Protein AF-A0A3N5ZFJ6-F1 (afdb_monomer)

Radius of gyration: 22.87 Å; Cα contacts (8 Å, |Δi|>4): 518; chains: 1; bounding box: 91×44×61 Å

Sequence (236 aa):
MVRNRMALLVFIAFSLSSLHVLGQAVWQVQKKPAAIQVDGFVQEWDAVTGLTLQAGAPGVRAEAITQSDDVTVVAKAAWDQENLYVALEWKDNTWDIERVLRQQAVWLTPQQQRRERMLFYDYLRFQMIDVEFDYLLWLSPRIENRGPFSWSRLLSGAKRMERATSPPAISARQQGGTATVEILLAWQELKTKPKAGKTLPLTLLVADSDLPGKPLELKLSQLKSLVWDGVIKLAE

Structure (mmCIF, N/CA/C/O backbone):
data_AF-A0A3N5ZFJ6-F1
#
_entry.id   AF-A0A3N5ZFJ6-F1
#
loop_
_atom_site.group_PDB
_atom_site.id
_atom_site.type_symbol
_atom_site.label_atom_id
_atom_site.label_alt_id
_atom_site.label_comp_id
_atom_site.label_asym_id
_atom_site.label_entity_id
_atom_site.label_seq_id
_atom_site.pdbx_PDB_ins_code
_atom_site.Cartn_x
_atom_site.Cartn_y
_atom_site.Cartn_z
_atom_site.occupancy
_atom_site.B_iso_or_equiv
_atom_site.auth_seq_id
_atom_site.auth_comp_id
_atom_site.auth_asym_id
_atom_site.auth_atom_id
_atom_site.pdbx_PDB_model_num
ATOM 1 N N . MET A 1 1 ? -74.387 5.755 -39.396 1.00 41.75 1 MET A N 1
ATOM 2 C CA . MET A 1 1 ? -73.206 5.155 -40.052 1.00 41.75 1 MET A CA 1
ATOM 3 C C . MET A 1 1 ? -71.979 5.862 -39.484 1.00 41.75 1 MET A C 1
ATOM 5 O O . MET A 1 1 ? -71.808 7.053 -39.702 1.00 41.75 1 MET A O 1
ATOM 9 N N . VAL A 1 2 ? -71.277 5.178 -38.580 1.00 35.66 2 VAL A N 1
ATOM 10 C CA . VAL A 1 2 ? -70.304 5.731 -37.621 1.00 35.66 2 VAL A CA 1
ATOM 11 C C . VAL A 1 2 ? -68.927 5.851 -38.277 1.00 35.66 2 VAL A C 1
ATOM 13 O O . VAL A 1 2 ? -68.474 4.908 -38.919 1.00 35.66 2 VAL A O 1
ATOM 16 N N . ARG A 1 3 ? -68.256 6.999 -38.117 1.00 41.78 3 ARG A N 1
ATOM 17 C CA . ARG A 1 3 ? -66.889 7.240 -38.602 1.00 41.78 3 ARG A CA 1
ATOM 18 C C . ARG A 1 3 ? -65.943 7.262 -37.396 1.00 41.78 3 ARG A C 1
ATOM 20 O O . ARG A 1 3 ? -65.971 8.200 -36.602 1.00 41.78 3 ARG A O 1
ATOM 27 N N . ASN A 1 4 ? -65.162 6.192 -37.252 1.00 39.75 4 ASN A N 1
ATOM 28 C CA . ASN A 1 4 ? -64.175 5.988 -36.190 1.00 39.75 4 ASN A CA 1
ATOM 29 C C . ASN A 1 4 ? -63.077 7.061 -36.228 1.00 39.75 4 ASN A C 1
ATOM 31 O O . ASN A 1 4 ? -62.411 7.239 -37.247 1.00 39.75 4 ASN A O 1
ATOM 35 N N . ARG A 1 5 ? -62.859 7.731 -35.092 1.00 41.00 5 ARG A N 1
ATOM 36 C CA . ARG A 1 5 ? -61.649 8.507 -34.803 1.00 41.00 5 ARG A CA 1
ATOM 37 C C . ARG A 1 5 ? -60.668 7.586 -34.083 1.00 41.00 5 ARG A C 1
ATOM 39 O O . ARG A 1 5 ? -60.968 7.106 -32.996 1.00 41.00 5 ARG A O 1
ATOM 46 N N . MET A 1 6 ? -59.518 7.335 -34.697 1.00 38.31 6 MET A N 1
ATOM 47 C CA . MET A 1 6 ? -58.420 6.586 -34.093 1.00 38.31 6 MET A CA 1
ATOM 48 C C . MET A 1 6 ? -57.514 7.590 -33.368 1.00 38.31 6 MET A C 1
ATOM 50 O O . MET A 1 6 ? -56.897 8.438 -34.009 1.00 38.31 6 MET A O 1
ATOM 54 N N . ALA A 1 7 ? -57.493 7.545 -32.036 1.00 40.06 7 ALA A N 1
ATOM 55 C CA . ALA A 1 7 ? -56.557 8.304 -31.214 1.00 40.06 7 ALA A CA 1
ATOM 56 C C . ALA A 1 7 ? -55.319 7.435 -30.952 1.00 40.06 7 ALA A C 1
ATOM 58 O O . ALA A 1 7 ? -55.431 6.334 -30.415 1.00 40.06 7 ALA A O 1
ATOM 59 N N . LEU A 1 8 ? -54.152 7.923 -31.368 1.00 35.66 8 LEU A N 1
ATOM 60 C CA . LEU A 1 8 ? -52.856 7.286 -31.157 1.00 35.66 8 LEU A CA 1
ATOM 61 C C . LEU A 1 8 ? -52.358 7.641 -29.745 1.00 35.66 8 LEU A C 1
ATOM 63 O O . LEU A 1 8 ? -51.982 8.781 -29.485 1.00 35.66 8 LEU A O 1
ATOM 67 N N . LEU A 1 9 ? -52.386 6.673 -28.830 1.00 35.75 9 LEU A N 1
ATOM 68 C CA . LEU A 1 9 ? -51.777 6.769 -27.502 1.00 35.75 9 LEU A CA 1
ATOM 69 C C . LEU A 1 9 ? -50.283 6.438 -27.615 1.00 35.75 9 LEU A C 1
ATOM 71 O O . LEU A 1 9 ? -49.913 5.289 -27.847 1.00 35.75 9 LEU A O 1
ATOM 75 N N . VAL A 1 10 ? -49.426 7.444 -27.447 1.00 39.56 10 VAL A N 1
ATOM 76 C CA . VAL A 1 10 ? -47.977 7.265 -27.288 1.00 39.56 10 VAL A CA 1
ATOM 77 C C . VAL A 1 10 ? -47.693 7.042 -25.803 1.00 39.56 10 VAL A C 1
ATOM 79 O O . VAL A 1 10 ? -47.786 7.966 -24.999 1.00 39.56 10 VAL A O 1
ATOM 82 N N . PHE A 1 11 ? -47.363 5.805 -25.432 1.00 37.62 11 PHE A N 1
ATOM 83 C CA . PHE A 1 11 ? -46.816 5.479 -24.116 1.00 37.62 11 PHE A CA 1
ATOM 84 C C . PHE A 1 11 ? -45.335 5.873 -24.086 1.00 37.62 11 PHE A C 1
ATOM 86 O O . PHE A 1 11 ? -44.489 5.194 -24.664 1.00 37.62 11 PHE A O 1
ATOM 93 N N . ILE A 1 12 ? -45.016 6.976 -23.408 1.00 42.53 12 ILE A N 1
ATOM 94 C CA . ILE A 1 12 ? -43.638 7.303 -23.033 1.00 42.53 12 ILE A CA 1
ATOM 95 C C . ILE A 1 12 ? -43.301 6.444 -21.814 1.00 42.53 12 ILE A C 1
ATOM 97 O O . ILE A 1 12 ? -43.720 6.736 -20.694 1.00 42.53 12 ILE A O 1
ATOM 101 N N . ALA A 1 13 ? -42.573 5.354 -22.041 1.00 37.03 13 ALA A N 1
ATOM 102 C CA . ALA A 1 13 ? -41.953 4.594 -20.969 1.00 37.03 13 ALA A CA 1
ATOM 103 C C . ALA A 1 13 ? -40.834 5.449 -20.357 1.00 37.03 13 ALA A C 1
ATOM 105 O O . ALA A 1 13 ? -39.761 5.600 -20.937 1.00 37.03 13 ALA A O 1
ATOM 106 N N . PHE A 1 14 ? -41.095 6.031 -19.186 1.00 36.03 14 PHE A N 1
ATOM 107 C CA . PHE A 1 14 ? -40.048 6.567 -18.324 1.00 36.03 14 PHE A CA 1
ATOM 108 C C . PHE A 1 14 ? -39.207 5.389 -17.825 1.00 36.03 14 PHE A C 1
ATOM 110 O O . PHE A 1 14 ? -39.575 4.698 -16.876 1.00 36.03 14 PHE A O 1
ATOM 117 N N . SER A 1 15 ? -38.074 5.139 -18.478 1.00 37.34 15 SER A N 1
ATOM 118 C CA . SER A 1 15 ? -37.015 4.330 -17.893 1.00 37.34 15 SER A CA 1
ATOM 119 C C . SER A 1 15 ? -36.504 5.076 -16.662 1.00 37.34 15 SER A C 1
ATOM 121 O O . SER A 1 15 ? -35.855 6.115 -16.798 1.00 37.34 15 SER A O 1
ATOM 123 N N . LEU A 1 16 ? -36.811 4.569 -15.464 1.00 35.50 16 LEU A N 1
ATOM 124 C CA . LEU A 1 16 ? -36.088 4.943 -14.255 1.00 35.50 16 LEU A CA 1
ATOM 125 C C . LEU A 1 16 ? -34.635 4.499 -14.437 1.00 35.50 16 LEU A C 1
ATOM 127 O O . LEU A 1 16 ? -34.265 3.369 -14.126 1.00 35.50 16 LEU A O 1
ATOM 131 N N . SER A 1 17 ? -33.802 5.389 -14.963 1.00 35.44 17 SER A N 1
ATOM 132 C CA . SER A 1 17 ? -32.367 5.312 -14.768 1.00 35.44 17 SER A CA 1
ATOM 133 C C . SER A 1 17 ? -32.128 5.514 -13.277 1.00 35.44 17 SER A C 1
ATOM 135 O O . SER A 1 17 ? -32.232 6.616 -12.742 1.00 35.44 17 SER A O 1
ATOM 137 N N . SER A 1 18 ? -31.860 4.408 -12.587 1.00 36.41 18 SER A N 1
ATOM 138 C CA . SER A 1 18 ? -31.296 4.400 -11.247 1.00 36.41 18 SER A CA 1
ATOM 139 C C . SER A 1 18 ? -30.026 5.247 -11.262 1.00 36.41 18 SER A C 1
ATOM 141 O O . SER A 1 18 ? -28.966 4.793 -11.704 1.00 36.41 18 SER A O 1
ATOM 143 N N . LEU A 1 19 ? -30.154 6.494 -10.809 1.00 35.44 19 LEU A N 1
ATOM 144 C CA . LEU A 1 19 ? -29.045 7.340 -10.405 1.00 35.44 19 LEU A CA 1
ATOM 145 C C . LEU A 1 19 ? -28.235 6.536 -9.388 1.00 35.44 19 LEU A C 1
ATOM 147 O O . LEU A 1 19 ? -28.635 6.385 -8.235 1.00 35.44 19 LEU A O 1
ATOM 151 N N . HIS A 1 20 ? -27.118 5.971 -9.840 1.00 35.16 20 HIS A N 1
ATOM 152 C CA . HIS A 1 20 ? -26.100 5.464 -8.943 1.00 35.16 20 HIS A CA 1
ATOM 153 C C . HIS A 1 20 ? -25.543 6.700 -8.251 1.00 35.16 20 HIS A C 1
ATOM 155 O O . HIS A 1 20 ? -24.720 7.425 -8.809 1.00 35.16 20 HIS A O 1
ATOM 161 N N . VAL A 1 21 ? -26.038 6.982 -7.048 1.00 38.88 21 VAL A N 1
ATOM 162 C CA . VAL A 1 21 ? -25.264 7.758 -6.088 1.00 38.88 21 VAL A CA 1
ATOM 163 C C . VAL A 1 21 ? -23.957 6.986 -5.957 1.00 38.88 21 VAL A C 1
ATOM 165 O O . VAL A 1 21 ? -23.954 5.877 -5.428 1.00 38.88 21 VAL A O 1
ATOM 168 N N . LEU A 1 22 ? -22.886 7.510 -6.557 1.00 43.12 22 LEU A N 1
ATOM 169 C CA . LEU A 1 22 ? -21.537 6.960 -6.477 1.00 43.12 22 LEU A CA 1
ATOM 170 C C . LEU A 1 22 ? -21.122 6.986 -5.004 1.00 43.12 22 LEU A C 1
ATOM 172 O O . LEU A 1 22 ? -20.557 7.960 -4.515 1.00 43.12 22 LEU A O 1
ATOM 176 N N . GLY A 1 23 ? -21.486 5.936 -4.272 1.00 60.69 23 GLY A N 1
ATOM 177 C CA . GLY A 1 23 ? -20.998 5.698 -2.930 1.00 60.69 23 GLY A CA 1
ATOM 178 C C . GLY A 1 23 ? -19.497 5.477 -3.020 1.00 60.69 23 GLY A C 1
ATOM 179 O O . GLY A 1 23 ? -19.037 4.640 -3.794 1.00 60.69 23 GLY A O 1
ATOM 180 N N . GLN A 1 24 ? -18.731 6.247 -2.254 1.00 75.81 24 GLN A N 1
ATOM 181 C CA . GLN A 1 24 ? -17.307 6.001 -2.067 1.00 75.81 24 GLN A CA 1
ATOM 182 C C . GLN A 1 24 ? -17.106 4.540 -1.633 1.00 75.81 24 GLN A C 1
ATOM 184 O O . GLN A 1 24 ? -17.838 4.062 -0.764 1.00 75.81 24 GLN A O 1
ATOM 189 N N . ALA A 1 25 ? -16.152 3.824 -2.237 1.00 91.00 25 ALA A N 1
ATOM 190 C CA . ALA A 1 25 ? -15.869 2.440 -1.864 1.00 91.00 25 ALA A CA 1
ATOM 191 C C . ALA A 1 25 ? -15.513 2.370 -0.370 1.00 91.00 25 ALA A C 1
ATOM 193 O O . ALA A 1 25 ? -14.678 3.140 0.108 1.00 91.00 25 ALA A O 1
ATOM 194 N N . VAL A 1 26 ? -16.162 1.474 0.378 1.00 94.56 26 VAL A N 1
ATOM 195 C CA . VAL A 1 26 ? -15.969 1.343 1.829 1.00 94.56 26 VAL A CA 1
ATOM 196 C C . VAL A 1 26 ? -15.328 0.002 2.144 1.00 94.56 26 VAL A C 1
ATOM 198 O O . VAL A 1 26 ? -15.920 -1.045 1.892 1.00 94.56 26 VAL A O 1
ATOM 201 N N . TRP A 1 27 ? -14.159 0.039 2.772 1.00 95.62 27 TRP A N 1
ATOM 202 C CA . TRP A 1 27 ? -13.517 -1.127 3.359 1.00 95.62 27 TRP A CA 1
ATOM 203 C C . TRP A 1 27 ? -13.825 -1.181 4.860 1.00 95.62 27 TRP A C 1
ATOM 205 O O . TRP A 1 27 ? -13.384 -0.326 5.631 1.00 95.62 27 TRP A O 1
ATOM 215 N N . GLN A 1 28 ? -14.640 -2.154 5.278 1.00 95.88 28 GLN A N 1
ATOM 216 C CA . GLN A 1 28 ? -14.959 -2.360 6.694 1.00 95.88 28 GLN A CA 1
ATOM 217 C C . GLN A 1 28 ? -13.764 -3.003 7.399 1.00 95.88 28 GLN A C 1
ATOM 219 O O . GLN A 1 28 ? -13.407 -4.141 7.103 1.00 95.88 28 GLN A O 1
ATOM 224 N N . VAL A 1 29 ? -13.177 -2.282 8.347 1.00 96.12 29 VAL A N 1
ATOM 225 C CA . VAL A 1 29 ? -12.051 -2.746 9.157 1.00 96.12 29 VAL A CA 1
ATOM 226 C C . VAL A 1 29 ? -12.611 -3.188 10.498 1.00 96.12 29 VAL A C 1
ATOM 228 O O . VAL A 1 29 ? -13.051 -2.358 11.293 1.00 96.12 29 VAL A O 1
ATOM 231 N N . GLN A 1 30 ? -12.640 -4.497 10.726 1.00 94.00 30 GLN A N 1
ATOM 232 C CA . GLN A 1 30 ? -13.194 -5.075 11.949 1.00 94.00 30 GLN A CA 1
ATOM 233 C C . GLN A 1 30 ? -12.282 -4.798 13.138 1.00 94.00 30 GLN A C 1
ATOM 235 O O . GLN A 1 30 ? -11.060 -4.661 12.993 1.00 94.00 30 GLN A O 1
ATOM 240 N N . LYS A 1 31 ? -12.865 -4.733 14.333 1.00 93.06 31 LYS A N 1
ATOM 241 C CA . LYS A 1 31 ? -12.058 -4.757 15.545 1.00 93.06 31 LYS A CA 1
ATOM 242 C C . LYS A 1 31 ? -11.301 -6.086 15.614 1.00 93.06 31 LYS A C 1
ATOM 244 O O . LYS A 1 31 ? -11.831 -7.116 15.197 1.00 93.06 31 LYS A O 1
ATOM 249 N N . LYS A 1 32 ? -10.049 -6.072 16.082 1.00 86.88 32 LYS A N 1
ATOM 250 C CA . LYS A 1 32 ? -9.192 -7.263 16.029 1.00 86.88 32 LYS A CA 1
ATOM 251 C C . LYS A 1 32 ? -9.870 -8.449 16.746 1.00 86.88 32 LYS A C 1
ATOM 253 O O . LYS A 1 32 ? -10.236 -8.304 17.916 1.00 86.88 32 LYS A O 1
ATOM 258 N N . PRO A 1 33 ? -10.063 -9.596 16.068 1.00 73.88 33 PRO A N 1
ATOM 259 C CA . PRO A 1 33 ? -10.795 -10.729 16.639 1.00 73.88 33 PRO A CA 1
ATOM 260 C C . PRO A 1 33 ? -9.943 -11.550 17.617 1.00 73.88 33 PRO A C 1
ATOM 262 O O . PRO A 1 33 ? -10.480 -12.227 18.490 1.00 73.88 33 PRO A O 1
ATOM 265 N N . ALA A 1 34 ? -8.617 -11.475 17.486 1.00 78.19 34 ALA A N 1
ATOM 266 C CA . ALA A 1 34 ? -7.632 -12.156 18.316 1.00 78.19 34 ALA A CA 1
ATOM 267 C C . ALA A 1 34 ? -6.394 -11.262 18.516 1.00 78.19 34 ALA A C 1
ATOM 269 O O . ALA A 1 34 ? -6.332 -10.133 18.016 1.00 78.19 34 ALA A O 1
ATOM 270 N N . ALA A 1 35 ? -5.414 -11.744 19.281 1.00 84.75 35 ALA A N 1
ATOM 271 C CA . ALA A 1 35 ? -4.110 -11.096 19.344 1.00 84.75 35 ALA A CA 1
ATOM 272 C C . ALA A 1 35 ? -3.425 -11.229 17.979 1.00 84.75 35 ALA A C 1
ATOM 274 O O . ALA A 1 35 ? -3.214 -12.349 17.537 1.00 84.75 35 ALA A O 1
ATOM 275 N N . ILE A 1 36 ? -3.118 -10.092 17.350 1.00 87.94 36 ILE A N 1
ATOM 276 C CA . ILE A 1 36 ? -2.371 -10.022 16.093 1.00 87.94 36 ILE A CA 1
ATOM 277 C C . ILE A 1 36 ? -0.894 -9.810 16.424 1.00 87.94 36 ILE A C 1
ATOM 279 O O . ILE A 1 36 ? -0.570 -8.901 17.201 1.00 87.94 36 ILE A O 1
ATOM 283 N N . GLN A 1 37 ? -0.014 -10.632 15.861 1.00 90.38 37 GLN A N 1
ATOM 284 C CA . GLN A 1 37 ? 1.435 -10.531 16.005 1.00 90.38 37 GLN A CA 1
ATOM 285 C C . GLN A 1 37 ? 2.053 -10.108 14.678 1.00 90.38 37 GLN A C 1
ATOM 287 O O . GLN A 1 37 ? 1.905 -10.783 13.678 1.00 90.38 37 GLN A O 1
ATOM 292 N N . VAL A 1 38 ? 2.807 -9.007 14.675 1.00 92.12 38 VAL A N 1
ATOM 293 C CA . VAL A 1 38 ? 3.477 -8.512 13.460 1.00 92.12 38 VAL A CA 1
ATOM 294 C C . VAL A 1 38 ? 4.799 -9.260 13.289 1.00 92.12 38 VAL A C 1
ATOM 296 O O . VAL A 1 38 ? 5.869 -8.752 13.630 1.00 92.12 38 VAL A O 1
ATOM 299 N N . ASP A 1 39 ? 4.728 -10.497 12.811 1.00 91.06 39 ASP A N 1
ATOM 300 C CA . ASP A 1 39 ? 5.864 -11.415 12.677 1.00 91.06 39 ASP A CA 1
ATOM 301 C C . ASP A 1 39 ? 6.069 -11.926 11.233 1.00 91.06 39 ASP A C 1
ATOM 303 O O . ASP A 1 39 ? 7.063 -12.600 10.927 1.00 91.06 39 ASP A O 1
ATOM 307 N N . GLY A 1 40 ? 5.209 -11.488 10.316 1.00 86.44 40 GLY A N 1
ATOM 308 C CA . GLY A 1 40 ? 5.177 -11.761 8.885 1.00 86.44 40 GLY A CA 1
ATOM 309 C C . GLY A 1 40 ? 4.340 -12.986 8.502 1.00 86.44 40 GLY A C 1
ATOM 310 O O . GLY A 1 40 ? 4.321 -13.339 7.319 1.00 86.44 40 GLY A O 1
ATOM 311 N N . PHE A 1 41 ? 3.698 -13.658 9.461 1.00 89.69 41 PHE A N 1
ATOM 312 C CA . PHE A 1 41 ? 2.834 -14.816 9.249 1.00 89.69 41 PHE A CA 1
ATOM 313 C C . PHE A 1 41 ? 1.362 -14.402 9.213 1.00 89.69 41 PHE A C 1
ATOM 315 O O . PHE A 1 41 ? 0.791 -13.952 10.195 1.00 89.69 41 PHE A O 1
ATOM 322 N N . VAL A 1 42 ? 0.708 -14.596 8.067 1.00 90.56 42 VAL A N 1
ATOM 323 C CA . VAL A 1 42 ? -0.659 -14.093 7.851 1.00 90.56 42 VAL A CA 1
ATOM 324 C C . VAL A 1 42 ? -1.767 -15.096 8.202 1.00 90.56 42 VAL A C 1
ATOM 326 O O . VAL A 1 42 ? -2.936 -14.812 7.970 1.00 90.56 42 VAL A O 1
ATOM 329 N N . GLN A 1 43 ? -1.444 -16.261 8.771 1.00 89.19 43 GLN A N 1
ATOM 330 C CA . GLN A 1 43 ? -2.423 -17.32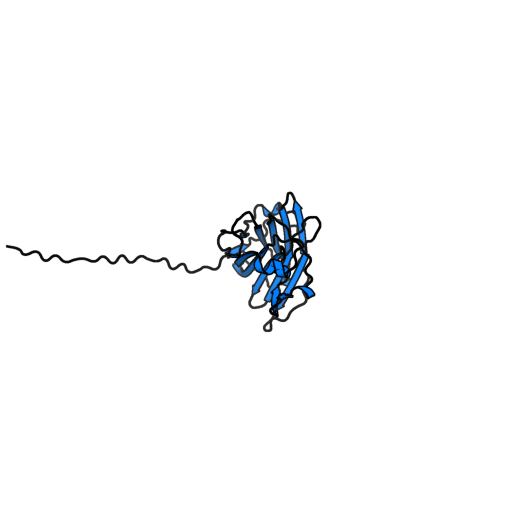0 9.071 1.00 89.19 43 GLN A CA 1
ATOM 331 C C . GLN A 1 43 ? -3.522 -16.851 10.038 1.00 89.19 43 GLN A C 1
ATOM 333 O O . GLN A 1 43 ? -4.688 -17.214 9.901 1.00 89.19 43 GLN A O 1
ATOM 338 N N . GLU A 1 44 ? -3.180 -16.002 11.007 1.00 89.50 44 GLU A N 1
ATOM 339 C CA . GLU A 1 44 ? -4.153 -15.437 11.953 1.00 89.50 44 GLU A CA 1
ATOM 340 C C . GLU A 1 44 ? -5.178 -14.495 11.293 1.00 89.50 44 GLU A C 1
ATOM 342 O O . GLU A 1 44 ? -6.205 -14.161 11.888 1.00 89.50 44 GLU A O 1
ATOM 347 N N . TRP A 1 45 ? -4.944 -14.116 10.035 1.00 92.19 45 TRP A N 1
ATOM 348 C CA . TRP A 1 45 ? -5.797 -13.231 9.254 1.00 92.19 45 TRP A CA 1
ATOM 349 C C . TRP A 1 45 ? -6.812 -13.967 8.375 1.00 92.19 45 TRP A C 1
ATOM 351 O O . TRP A 1 45 ? -7.586 -13.310 7.681 1.00 92.19 45 TRP A O 1
ATOM 361 N N . ASP A 1 46 ? -6.850 -15.302 8.373 1.00 88.44 46 ASP A N 1
ATOM 362 C CA . ASP A 1 46 ? -7.720 -16.090 7.482 1.00 88.44 46 ASP A CA 1
ATOM 363 C C . ASP A 1 46 ? -9.217 -15.785 7.657 1.00 88.44 46 ASP A C 1
ATOM 365 O O . ASP A 1 46 ? -9.986 -15.833 6.697 1.00 88.44 46 ASP A O 1
ATOM 369 N N . ALA A 1 47 ? -9.633 -15.402 8.867 1.00 87.31 47 ALA A N 1
ATOM 370 C CA . ALA A 1 47 ? -11.009 -15.000 9.159 1.00 87.31 47 ALA A CA 1
ATOM 371 C C . ALA A 1 47 ? -11.323 -13.534 8.791 1.00 87.31 47 ALA A C 1
ATOM 373 O O . ALA A 1 47 ? -12.482 -13.117 8.845 1.00 87.31 47 ALA A O 1
ATOM 374 N N . VAL A 1 48 ? -10.315 -12.728 8.439 1.00 91.44 48 VAL A N 1
ATOM 375 C CA . VAL A 1 48 ? -10.475 -11.305 8.119 1.00 91.44 48 VAL A CA 1
ATOM 376 C C . VAL A 1 48 ? -10.741 -11.145 6.625 1.00 91.44 48 VAL A C 1
ATOM 378 O O . VAL A 1 48 ? -9.941 -11.544 5.780 1.00 91.44 48 VAL A O 1
ATOM 381 N N . THR A 1 49 ? -11.866 -10.514 6.282 1.00 91.00 49 THR A N 1
ATOM 382 C CA . THR A 1 49 ? -12.197 -10.213 4.882 1.00 91.00 49 THR A CA 1
ATOM 383 C C . THR A 1 49 ? -11.201 -9.213 4.296 1.00 91.00 49 THR A C 1
ATOM 385 O O . THR A 1 49 ? -11.025 -8.111 4.822 1.00 91.00 49 THR A O 1
ATOM 388 N N . GLY A 1 50 ? -10.566 -9.599 3.190 1.00 93.19 50 GLY A N 1
ATOM 389 C CA . GLY A 1 50 ? -9.599 -8.769 2.482 1.00 93.19 50 GLY A CA 1
ATOM 390 C C . GLY A 1 50 ? -10.213 -7.936 1.358 1.00 93.19 50 GLY A C 1
ATOM 391 O O . GLY A 1 5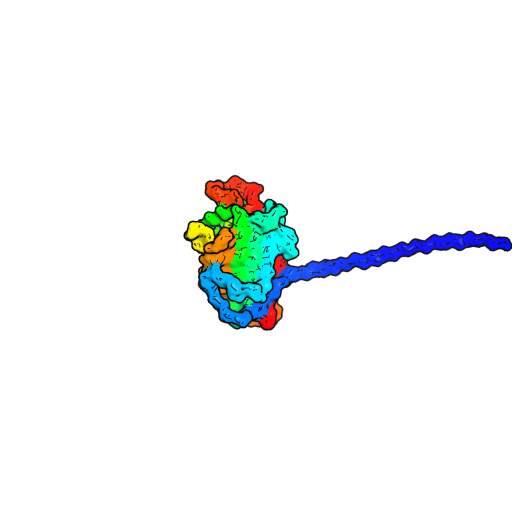0 ? -11.168 -8.345 0.699 1.00 93.19 50 GLY A O 1
ATOM 392 N N . LEU A 1 51 ? -9.618 -6.775 1.110 1.00 96.62 51 LEU A N 1
ATOM 393 C CA . LEU A 1 51 ? -9.739 -6.018 -0.126 1.00 96.62 51 LEU A CA 1
ATOM 394 C C . LEU A 1 51 ? -8.758 -6.604 -1.150 1.00 96.62 51 LEU A C 1
ATOM 396 O O . LEU A 1 51 ? -7.559 -6.665 -0.893 1.00 96.62 51 LEU A O 1
ATOM 400 N N . THR A 1 52 ? -9.258 -7.027 -2.310 1.00 97.62 52 THR A N 1
ATOM 401 C CA . THR A 1 52 ? -8.408 -7.552 -3.390 1.00 97.62 52 THR A CA 1
ATOM 402 C C . THR A 1 52 ? -8.084 -6.449 -4.393 1.00 97.62 52 THR A C 1
ATOM 404 O O . THR A 1 52 ? -8.985 -5.868 -4.995 1.00 97.62 52 THR A O 1
ATOM 407 N N . LEU A 1 53 ? -6.795 -6.190 -4.584 1.00 98.12 53 LEU A N 1
ATOM 408 C CA . LEU A 1 53 ? -6.219 -5.323 -5.605 1.00 98.12 53 LEU A CA 1
ATOM 409 C C . LEU A 1 53 ? -5.735 -6.219 -6.749 1.00 98.12 53 LEU A C 1
ATOM 411 O O . LEU A 1 53 ? -4.695 -6.860 -6.635 1.00 98.12 53 LEU A O 1
ATOM 415 N N . GLN A 1 54 ? -6.503 -6.274 -7.833 1.00 97.62 54 GLN A N 1
ATOM 416 C CA . GLN A 1 54 ? -6.145 -6.956 -9.082 1.00 97.62 54 GLN A CA 1
ATOM 417 C C . GLN A 1 54 ? -6.890 -6.295 -10.248 1.00 97.62 54 GLN A C 1
ATOM 419 O O . GLN A 1 54 ? -7.911 -5.626 -10.039 1.00 97.62 54 GLN A O 1
ATOM 424 N N . ALA A 1 55 ? -6.429 -6.508 -11.480 1.00 96.75 55 ALA A N 1
ATOM 425 C CA . ALA A 1 55 ? -7.152 -6.047 -12.661 1.00 96.75 55 ALA A CA 1
ATOM 426 C C . ALA A 1 55 ? -8.574 -6.640 -12.710 1.00 96.75 55 ALA A C 1
ATOM 428 O O . ALA A 1 55 ? -8.780 -7.839 -12.525 1.00 96.75 55 ALA A O 1
ATOM 429 N N . GLY A 1 56 ? -9.572 -5.779 -12.930 1.00 94.75 56 GLY A N 1
ATOM 430 C CA . GLY A 1 56 ? -10.986 -6.165 -12.985 1.00 94.75 56 GLY A CA 1
ATOM 431 C C . GLY A 1 56 ? -11.685 -6.332 -11.628 1.00 94.75 56 GLY A C 1
ATOM 432 O O . GLY A 1 56 ? -12.891 -6.582 -11.610 1.00 94.75 56 GLY A O 1
ATOM 433 N N . ALA A 1 57 ? -10.990 -6.168 -10.494 1.00 95.19 57 ALA A N 1
ATOM 434 C CA . ALA A 1 57 ? -11.645 -6.190 -9.186 1.00 95.19 57 ALA A CA 1
ATOM 435 C C . ALA A 1 57 ? -12.545 -4.955 -8.955 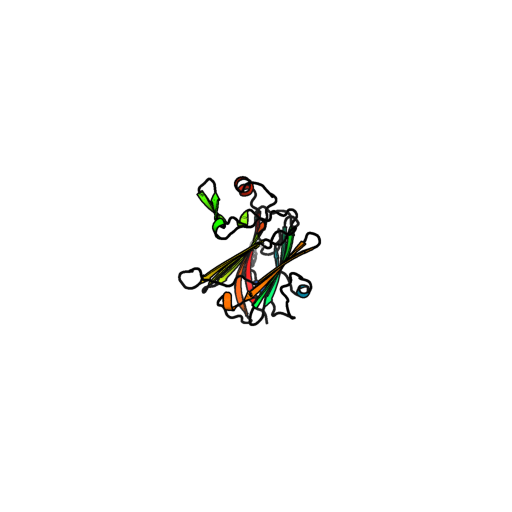1.00 95.19 57 ALA A C 1
ATOM 437 O O . ALA A 1 57 ? -12.231 -3.855 -9.422 1.00 95.19 57 ALA A O 1
ATOM 438 N N . PRO A 1 58 ? -13.655 -5.093 -8.202 1.00 92.06 58 PRO A N 1
ATOM 439 C CA . PRO A 1 58 ? -14.546 -3.975 -7.907 1.00 92.06 58 PRO A CA 1
ATOM 440 C C . PRO A 1 58 ? -13.827 -2.804 -7.223 1.00 92.06 58 PRO A C 1
ATOM 442 O O . PRO A 1 58 ? -13.182 -2.970 -6.191 1.00 92.06 58 PRO A O 1
ATOM 445 N N . GLY A 1 59 ? -13.978 -1.599 -7.780 1.00 92.44 59 GLY A N 1
ATOM 446 C CA . GLY A 1 59 ? -13.386 -0.376 -7.225 1.00 92.44 59 GLY A CA 1
ATOM 447 C C . GLY A 1 59 ? -11.879 -0.221 -7.457 1.00 92.44 59 GLY A C 1
ATOM 448 O O . GLY A 1 59 ? -11.305 0.746 -6.963 1.00 92.44 59 GLY A O 1
ATOM 449 N N . VAL A 1 60 ? -11.245 -1.130 -8.205 1.00 96.62 60 VAL A N 1
ATOM 450 C CA . VAL A 1 60 ? -9.824 -1.053 -8.565 1.00 96.62 60 VAL A CA 1
ATOM 451 C C . VAL A 1 60 ? -9.686 -0.533 -9.992 1.00 96.62 60 VAL A C 1
ATOM 453 O O . VAL A 1 60 ? -10.277 -1.070 -10.929 1.00 96.62 60 VAL A O 1
ATOM 456 N N . ARG A 1 61 ? -8.886 0.517 -10.171 1.00 97.44 61 ARG A N 1
ATOM 457 C CA . ARG A 1 61 ? -8.450 0.998 -11.484 1.00 97.44 61 ARG A CA 1
ATOM 458 C C . ARG A 1 61 ? -7.108 0.362 -11.816 1.00 97.44 61 ARG A C 1
ATOM 460 O O . ARG A 1 61 ? -6.176 0.492 -11.032 1.00 97.44 61 ARG A O 1
ATOM 467 N N . ALA A 1 62 ? -7.018 -0.292 -12.965 1.00 97.31 62 ALA A N 1
ATOM 468 C CA . ALA A 1 62 ? -5.767 -0.825 -13.487 1.00 97.31 62 ALA A CA 1
ATOM 469 C C . ALA A 1 62 ? -5.220 0.101 -14.581 1.00 97.31 62 ALA A C 1
ATOM 471 O O . ALA A 1 62 ? -5.944 0.475 -15.506 1.00 97.31 62 ALA A O 1
ATOM 472 N N . GLU A 1 63 ? -3.947 0.463 -14.476 1.00 96.25 63 GLU A N 1
ATOM 473 C CA . GLU A 1 63 ? -3.195 1.221 -15.472 1.00 96.25 63 GLU A CA 1
ATOM 474 C C . GLU A 1 63 ? -2.148 0.292 -16.086 1.00 96.25 63 GLU A C 1
ATOM 476 O O . GLU A 1 63 ? -1.288 -0.219 -15.377 1.00 96.25 63 GLU A O 1
ATOM 481 N N . ALA A 1 64 ? -2.250 0.039 -17.395 1.00 94.81 64 ALA A N 1
ATOM 482 C CA . ALA A 1 64 ? -1.380 -0.858 -18.171 1.00 94.81 64 ALA A CA 1
ATOM 483 C C . ALA A 1 64 ? -1.333 -2.345 -17.738 1.00 94.81 64 ALA A C 1
ATOM 485 O O . ALA A 1 64 ? -0.762 -3.157 -18.461 1.00 94.81 64 ALA A O 1
ATOM 486 N N . ILE A 1 65 ? -2.004 -2.725 -16.648 1.00 94.69 65 ILE A N 1
ATOM 487 C CA . ILE A 1 65 ? -2.206 -4.119 -16.227 1.00 94.69 65 ILE A CA 1
ATOM 488 C C . ILE A 1 65 ? -3.499 -4.640 -16.850 1.00 94.69 65 ILE A C 1
ATOM 490 O O . ILE A 1 65 ? -4.573 -4.066 -16.655 1.00 94.69 65 ILE A O 1
ATOM 494 N N . THR A 1 66 ? -3.406 -5.732 -17.607 1.00 90.88 66 THR A N 1
ATOM 495 C CA . THR A 1 66 ? -4.558 -6.310 -18.327 1.00 90.88 66 THR A CA 1
ATOM 496 C C . THR A 1 66 ? -4.937 -7.708 -17.855 1.00 90.88 66 THR A C 1
ATOM 498 O O . THR A 1 66 ? -6.080 -8.121 -18.049 1.00 90.88 66 THR A O 1
ATOM 501 N N . GLN A 1 67 ? -4.010 -8.419 -17.216 1.00 91.94 67 GLN A N 1
ATOM 502 C CA . GLN A 1 67 ? -4.206 -9.774 -16.717 1.00 91.94 67 GLN A CA 1
ATOM 503 C C . GLN A 1 67 ? -4.230 -9.750 -15.187 1.00 91.94 67 GLN A C 1
ATOM 505 O O . GLN A 1 67 ? -3.483 -9.008 -14.557 1.00 91.94 67 GLN A O 1
ATOM 510 N N . SER A 1 68 ? -5.128 -10.520 -14.573 1.00 89.69 68 SER A N 1
ATOM 511 C CA . SER A 1 68 ? -5.270 -10.540 -13.111 1.00 89.69 68 SER A CA 1
ATOM 512 C C . SER A 1 68 ? -4.105 -11.234 -12.405 1.00 89.69 68 SER A C 1
ATOM 514 O O . SER A 1 68 ? -3.870 -10.978 -11.234 1.00 89.69 68 SER A O 1
ATOM 516 N N . ASP A 1 69 ? -3.403 -12.129 -13.097 1.00 91.50 69 ASP A N 1
ATOM 517 C CA . ASP A 1 69 ? -2.241 -12.868 -12.602 1.00 91.50 69 ASP A CA 1
ATOM 518 C C . ASP A 1 69 ? -0.905 -12.149 -12.841 1.00 91.50 69 ASP A C 1
ATOM 520 O O . ASP A 1 69 ? 0.128 -12.691 -12.457 1.00 91.50 69 ASP A O 1
ATOM 524 N N . ASP A 1 70 ? -0.928 -10.945 -13.428 1.00 95.50 70 ASP A N 1
ATOM 525 C CA . ASP A 1 70 ? 0.245 -10.068 -13.548 1.00 95.50 70 ASP A CA 1
ATOM 526 C C . ASP A 1 70 ? 0.731 -9.684 -12.144 1.00 95.50 70 ASP A C 1
ATOM 528 O O . ASP A 1 70 ? 1.774 -10.133 -11.681 1.00 95.50 70 ASP A O 1
ATOM 532 N N . VAL A 1 71 ? -0.151 -9.017 -11.397 1.00 97.62 71 VAL A N 1
ATOM 533 C CA . VAL A 1 71 ? 0.039 -8.681 -9.990 1.00 97.62 71 VAL A CA 1
ATOM 534 C C . VAL A 1 71 ? -1.294 -8.741 -9.246 1.00 97.62 71 VAL A C 1
ATOM 536 O O . VAL A 1 71 ? -2.342 -8.296 -9.727 1.00 97.62 71 VAL A O 1
ATOM 539 N N . THR A 1 72 ? -1.269 -9.301 -8.039 1.00 97.94 72 THR A N 1
ATOM 540 C CA . THR A 1 72 ? -2.411 -9.341 -7.122 1.00 97.94 72 THR A CA 1
ATOM 541 C C . THR A 1 72 ? -1.948 -9.064 -5.701 1.00 97.94 72 THR A C 1
ATOM 543 O O . THR A 1 72 ? -1.048 -9.729 -5.188 1.00 97.94 72 THR A O 1
ATOM 546 N N . VAL A 1 73 ? -2.631 -8.141 -5.022 1.00 98.31 73 VAL A N 1
ATOM 547 C CA . VAL A 1 73 ? -2.447 -7.892 -3.589 1.00 98.31 73 VAL A CA 1
ATOM 548 C C . VAL A 1 73 ? -3.770 -8.063 -2.860 1.00 98.31 73 VAL A C 1
ATOM 550 O O . VAL A 1 73 ? -4.747 -7.380 -3.155 1.00 98.31 73 VAL A O 1
ATOM 553 N N . VAL A 1 74 ? -3.809 -8.941 -1.863 1.00 97.81 74 VAL A N 1
ATOM 554 C CA . VAL A 1 74 ? -4.925 -9.019 -0.918 1.00 97.81 74 VAL A CA 1
ATOM 555 C C . VAL A 1 74 ? -4.530 -8.273 0.346 1.00 97.81 74 VAL A C 1
ATOM 557 O O . VAL A 1 74 ? -3.614 -8.679 1.055 1.00 97.81 74 VAL A O 1
ATOM 560 N N . ALA A 1 75 ? -5.224 -7.173 0.624 1.00 98.06 75 ALA A N 1
ATOM 561 C CA . ALA A 1 75 ? -5.038 -6.375 1.824 1.00 98.06 75 ALA A CA 1
ATOM 562 C C . ALA A 1 75 ? -6.110 -6.722 2.858 1.00 98.06 75 ALA A C 1
ATOM 564 O O . ALA A 1 75 ? -7.304 -6.615 2.590 1.00 98.06 75 ALA A O 1
ATOM 565 N N . LYS A 1 76 ? -5.699 -7.112 4.060 1.00 97.25 76 LYS A N 1
ATOM 566 C CA . LYS A 1 76 ? -6.559 -7.356 5.223 1.00 97.25 76 LYS A CA 1
ATOM 567 C C . LYS A 1 76 ? -6.232 -6.317 6.286 1.00 97.25 76 LYS A C 1
ATOM 569 O O . LYS A 1 76 ? -5.090 -5.879 6.395 1.00 97.25 76 LYS A O 1
ATOM 574 N N . ALA A 1 77 ? -7.228 -5.888 7.050 1.00 96.88 77 ALA A N 1
ATOM 575 C CA . ALA A 1 77 ? -7.015 -4.899 8.094 1.00 96.88 77 ALA A CA 1
ATOM 576 C C . ALA A 1 77 ? -7.909 -5.158 9.300 1.00 96.88 77 ALA A C 1
ATOM 578 O O . ALA A 1 77 ? -9.062 -5.574 9.170 1.00 96.88 77 ALA A O 1
ATOM 579 N N . ALA A 1 78 ? -7.363 -4.855 10.470 1.00 96.62 78 ALA A N 1
ATOM 580 C CA . ALA A 1 78 ? -8.049 -4.919 11.747 1.00 96.62 78 ALA A CA 1
ATOM 581 C C . ALA A 1 78 ? -7.611 -3.745 12.625 1.00 96.62 78 ALA A C 1
ATOM 583 O O . ALA A 1 78 ? -6.558 -3.148 12.398 1.00 96.62 78 ALA A O 1
ATOM 584 N N . TRP A 1 79 ? -8.399 -3.398 13.640 1.00 96.75 79 TRP A N 1
ATOM 585 C CA . TRP A 1 79 ? -8.050 -2.294 14.536 1.00 96.75 79 TRP A CA 1
ATOM 586 C C . TRP A 1 79 ? -8.332 -2.588 16.008 1.00 96.75 79 TRP A C 1
ATOM 588 O O . TRP A 1 79 ? -9.169 -3.417 16.357 1.00 96.75 79 TRP A O 1
ATOM 598 N N . ASP A 1 80 ? -7.648 -1.870 16.891 1.00 95.81 80 ASP A N 1
ATOM 599 C CA . ASP A 1 80 ? -8.000 -1.757 18.305 1.00 95.81 80 ASP A CA 1
ATOM 600 C C . ASP A 1 80 ? -7.815 -0.312 18.804 1.00 95.81 80 ASP A C 1
ATOM 602 O O . ASP A 1 80 ? -7.633 0.622 18.022 1.00 95.81 80 ASP A O 1
ATOM 606 N N . GLN A 1 81 ? -7.901 -0.097 20.117 1.00 95.25 81 GLN A N 1
ATOM 607 C CA . GLN A 1 81 ? -7.795 1.242 20.705 1.00 95.25 81 GLN A CA 1
ATOM 608 C C . GLN A 1 81 ? -6.419 1.903 20.516 1.00 95.25 81 GLN A C 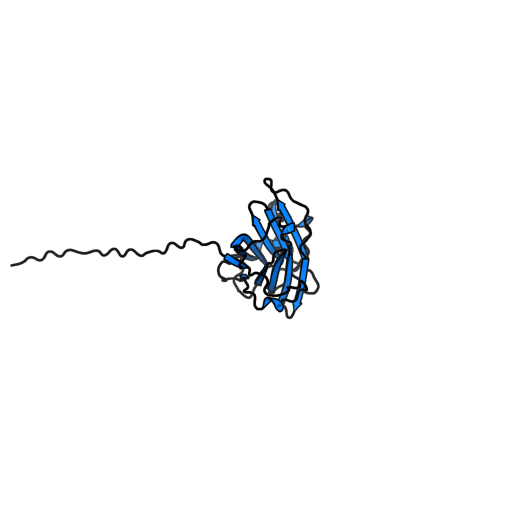1
ATOM 610 O O . GLN A 1 81 ? -6.323 3.124 20.641 1.00 95.25 81 GLN A O 1
ATOM 615 N N . GLU A 1 82 ? -5.380 1.135 20.196 1.00 95.06 82 GLU A N 1
ATOM 616 C CA . GLU A 1 82 ? -3.993 1.594 20.121 1.00 95.06 82 GLU A CA 1
ATOM 617 C C . GLU A 1 82 ? -3.460 1.600 18.686 1.00 95.06 82 GLU A C 1
ATOM 619 O O . GLU A 1 82 ? -2.767 2.545 18.300 1.00 95.06 82 GLU A O 1
ATOM 624 N N . ASN A 1 83 ? -3.851 0.618 17.868 1.00 96.19 83 ASN A N 1
ATOM 625 C CA . ASN A 1 83 ? -3.241 0.361 16.570 1.00 96.19 83 ASN A CA 1
ATOM 626 C C . ASN A 1 83 ? -4.250 0.051 15.452 1.00 96.19 83 ASN A C 1
ATOM 628 O O . ASN A 1 83 ? -5.327 -0.518 15.663 1.00 96.19 83 ASN A O 1
ATOM 632 N N . LEU A 1 84 ? -3.837 0.392 14.232 1.00 96.56 84 LEU A N 1
ATOM 633 C CA . LEU A 1 84 ? -4.320 -0.173 12.979 1.00 96.56 84 LEU A CA 1
ATOM 634 C C . LEU A 1 84 ? -3.320 -1.234 12.520 1.00 96.56 84 LEU A C 1
ATOM 636 O O . LEU A 1 84 ? -2.127 -0.953 12.398 1.00 96.56 84 LEU A O 1
ATOM 640 N N . TYR A 1 85 ? -3.819 -2.426 12.234 1.00 97.12 85 TYR A N 1
ATOM 641 C CA . TYR A 1 85 ? -3.040 -3.539 11.715 1.00 97.12 85 TYR A CA 1
ATOM 642 C C . TYR A 1 85 ? -3.428 -3.753 10.255 1.00 97.12 85 TYR A C 1
ATOM 644 O O . TYR A 1 85 ? -4.617 -3.745 9.922 1.00 97.12 85 TYR A O 1
ATOM 652 N N . VAL A 1 86 ? -2.440 -3.964 9.392 1.00 97.50 86 VAL A N 1
ATOM 653 C CA . VAL A 1 86 ? -2.641 -4.280 7.976 1.00 97.50 86 VAL A CA 1
ATOM 654 C C . VAL A 1 86 ? -1.782 -5.483 7.620 1.00 97.50 86 VAL A C 1
ATOM 656 O O . VAL A 1 86 ? -0.581 -5.461 7.871 1.00 97.50 86 VAL A O 1
ATOM 659 N N . ALA A 1 87 ? -2.381 -6.494 7.005 1.00 97.44 87 ALA A N 1
ATOM 660 C CA . ALA A 1 87 ? -1.678 -7.608 6.388 1.00 97.44 87 ALA A CA 1
ATOM 661 C C . ALA A 1 87 ? -1.856 -7.562 4.872 1.00 97.44 87 ALA A C 1
ATOM 663 O O . ALA A 1 87 ? -2.925 -7.220 4.368 1.00 97.44 87 ALA A O 1
ATOM 664 N N . LEU A 1 88 ? -0.799 -7.903 4.152 1.00 97.81 88 LEU A N 1
ATOM 665 C CA . LEU A 1 88 ? -0.741 -7.949 2.702 1.00 97.81 88 LEU A CA 1
ATOM 666 C C . LEU A 1 88 ? -0.280 -9.338 2.282 1.00 97.81 88 LEU A C 1
ATOM 668 O O . LEU A 1 88 ? 0.738 -9.827 2.771 1.00 97.81 88 LEU A O 1
ATOM 672 N N . GLU A 1 89 ? -0.994 -9.932 1.339 1.00 97.44 89 GLU A N 1
ATOM 673 C CA . GLU A 1 89 ? -0.555 -11.100 0.581 1.00 97.44 89 GLU A CA 1
ATOM 674 C C . GLU A 1 89 ? -0.361 -10.658 -0.867 1.00 97.44 89 GLU A C 1
ATOM 676 O O . GLU A 1 89 ? -1.323 -10.270 -1.527 1.00 97.44 89 GLU A O 1
ATOM 681 N N . TRP A 1 90 ? 0.880 -10.666 -1.346 1.00 98.00 90 TRP A N 1
ATOM 682 C CA . TRP A 1 90 ? 1.269 -10.120 -2.642 1.00 98.00 90 TRP A CA 1
ATOM 683 C C . TRP A 1 90 ? 1.836 -11.226 -3.527 1.00 98.00 90 TRP A C 1
ATOM 685 O O . TRP A 1 90 ? 2.821 -11.886 -3.183 1.00 98.00 90 TRP A O 1
ATOM 695 N N . LYS A 1 91 ? 1.189 -11.425 -4.673 1.00 97.69 91 LYS A N 1
ATOM 696 C CA . LYS A 1 91 ? 1.650 -12.276 -5.766 1.00 97.69 91 LYS A CA 1
ATOM 697 C C . LYS A 1 91 ? 1.965 -11.429 -6.981 1.00 97.69 91 LYS A C 1
ATOM 699 O O . LYS A 1 91 ? 1.218 -10.506 -7.294 1.00 97.69 91 LYS A O 1
ATOM 704 N N . ASP A 1 92 ? 3.043 -11.795 -7.637 1.00 97.31 92 ASP A N 1
ATOM 705 C CA . ASP A 1 92 ? 3.578 -11.093 -8.785 1.00 97.31 92 ASP A CA 1
ATOM 706 C C . ASP A 1 92 ? 4.239 -12.122 -9.699 1.00 97.31 92 ASP A C 1
ATOM 708 O O . ASP A 1 92 ? 4.835 -13.095 -9.207 1.00 97.31 92 ASP A O 1
ATOM 712 N N . ASN A 1 93 ? 4.093 -11.948 -11.008 1.00 95.50 93 ASN A N 1
ATOM 713 C CA . ASN A 1 93 ? 4.757 -12.796 -11.984 1.00 95.50 93 ASN A CA 1
ATOM 714 C C . ASN A 1 93 ? 6.248 -12.431 -12.132 1.00 95.50 93 ASN A C 1
ATOM 716 O O . ASN A 1 93 ? 7.050 -13.317 -12.448 1.00 95.50 93 ASN A O 1
ATOM 720 N N . THR A 1 94 ? 6.629 -11.179 -11.849 1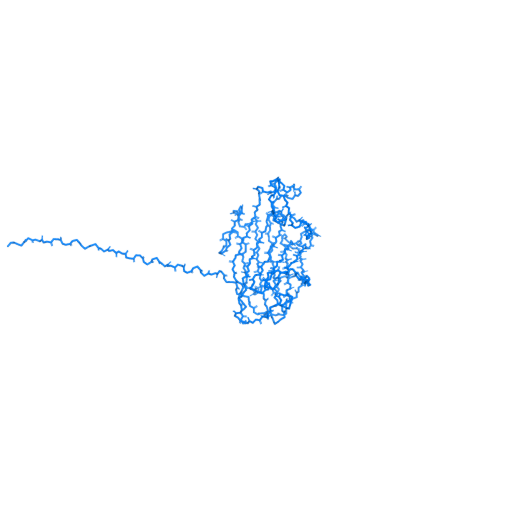.00 96.19 94 THR A N 1
ATOM 721 C CA . THR A 1 94 ? 7.969 -10.642 -12.087 1.00 96.19 94 THR A CA 1
ATOM 722 C C . THR A 1 94 ? 8.328 -9.606 -11.032 1.00 96.19 94 THR A C 1
ATOM 724 O O . THR A 1 94 ? 7.869 -8.479 -11.061 1.00 96.19 94 THR A O 1
ATOM 727 N N . TRP A 1 95 ? 9.265 -9.952 -10.150 1.00 96.69 95 TRP A N 1
ATOM 728 C CA . TRP A 1 95 ? 9.704 -9.033 -9.102 1.00 96.69 95 TRP A CA 1
ATOM 729 C C . TRP A 1 95 ? 10.867 -8.123 -9.541 1.00 96.69 95 TRP A C 1
ATOM 731 O O . TRP A 1 95 ? 11.960 -8.585 -9.883 1.00 96.69 95 TRP A O 1
ATOM 741 N N . ASP A 1 96 ? 10.682 -6.819 -9.403 1.00 97.12 96 ASP A N 1
ATOM 742 C CA . ASP A 1 96 ? 11.634 -5.728 -9.574 1.00 97.12 96 ASP A CA 1
ATOM 743 C C . ASP A 1 96 ? 11.665 -4.840 -8.327 1.00 97.12 96 ASP A C 1
ATOM 745 O O . ASP A 1 96 ? 11.182 -3.706 -8.254 1.00 97.12 96 ASP A O 1
ATOM 749 N N . ILE A 1 97 ? 12.296 -5.405 -7.306 1.00 96.00 97 ILE A N 1
ATOM 750 C CA . ILE A 1 97 ? 12.489 -4.785 -6.002 1.00 96.00 97 ILE A CA 1
ATOM 751 C C . ILE A 1 97 ? 13.737 -3.905 -6.038 1.00 96.00 97 ILE A C 1
ATOM 753 O O . ILE A 1 97 ? 14.799 -4.350 -6.470 1.00 96.00 97 ILE A O 1
ATOM 757 N N . GLU A 1 98 ? 13.662 -2.686 -5.503 1.00 96.00 98 GLU A N 1
ATOM 758 C CA . GLU A 1 98 ? 14.825 -1.809 -5.322 1.00 96.00 98 GLU A CA 1
ATOM 759 C C . GLU A 1 98 ? 14.669 -0.933 -4.081 1.00 96.00 98 GLU A C 1
ATOM 761 O O . GLU A 1 98 ? 13.587 -0.440 -3.779 1.00 96.00 98 GLU A O 1
ATOM 766 N N . ARG A 1 99 ? 15.763 -0.691 -3.348 1.00 96.31 99 ARG A N 1
ATOM 767 C CA . ARG A 1 99 ? 15.719 0.218 -2.199 1.00 96.31 99 ARG A CA 1
ATOM 768 C C . ARG A 1 99 ? 15.722 1.668 -2.672 1.00 96.31 99 ARG A C 1
ATOM 770 O O . ARG A 1 99 ? 16.774 2.208 -3.002 1.00 96.31 99 ARG A O 1
ATOM 777 N N . VAL A 1 100 ? 14.577 2.338 -2.582 1.00 95.81 100 VAL A N 1
ATOM 778 C CA . VAL A 1 100 ? 14.494 3.791 -2.784 1.00 95.81 100 VAL A CA 1
ATOM 779 C C . VAL A 1 100 ? 14.598 4.521 -1.445 1.00 95.81 100 VAL A C 1
ATOM 781 O O . VAL A 1 100 ? 13.717 4.424 -0.590 1.00 95.81 100 VAL A O 1
ATOM 784 N N . LEU A 1 101 ? 15.680 5.277 -1.244 1.00 92.69 101 LEU A N 1
ATOM 785 C CA . LEU A 1 101 ? 15.825 6.130 -0.062 1.00 92.69 101 LEU A CA 1
ATOM 786 C C . LEU A 1 101 ? 14.936 7.374 -0.173 1.00 92.69 101 LEU A C 1
ATOM 788 O O . LEU A 1 101 ? 14.705 7.886 -1.266 1.00 92.69 101 LEU A O 1
ATOM 792 N N . ARG A 1 102 ? 14.534 7.953 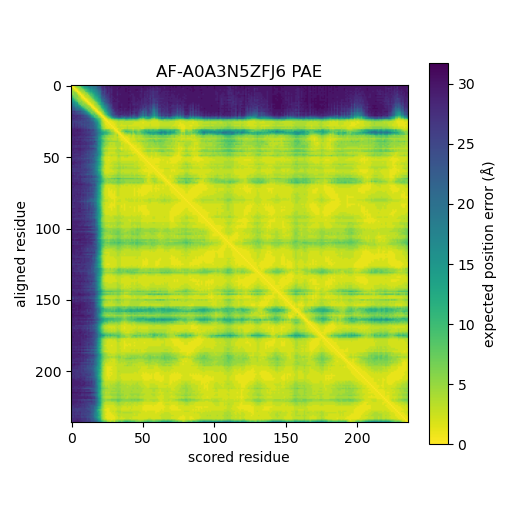0.965 1.00 88.62 102 ARG A N 1
ATOM 793 C CA . ARG A 1 102 ? 13.717 9.183 1.011 1.00 88.62 102 ARG A CA 1
ATOM 794 C C . ARG A 1 102 ? 14.304 10.330 0.174 1.00 88.62 102 ARG A C 1
ATOM 796 O O . ARG A 1 102 ? 13.574 11.016 -0.530 1.00 88.62 102 ARG A O 1
ATOM 803 N N . GLN A 1 103 ? 15.626 10.505 0.186 1.00 91.69 103 GLN A N 1
ATOM 804 C CA . GLN A 1 103 ? 16.322 11.528 -0.614 1.00 91.69 103 GLN A CA 1
ATOM 805 C C . GLN A 1 103 ? 16.305 11.270 -2.134 1.00 91.69 103 GLN A C 1
ATOM 807 O O . GLN A 1 103 ? 16.589 12.170 -2.914 1.00 91.69 103 GLN A O 1
ATOM 812 N N . GLN A 1 104 ? 15.966 10.049 -2.551 1.00 94.19 104 GLN A N 1
ATOM 813 C CA . GLN A 1 104 ? 15.857 9.610 -3.945 1.00 94.19 104 GLN A CA 1
ATOM 814 C C . GLN A 1 104 ? 14.397 9.419 -4.377 1.00 94.19 104 GLN A C 1
ATOM 816 O O . GLN A 1 104 ? 14.150 9.034 -5.516 1.00 94.19 104 GLN A O 1
ATOM 821 N N . ALA A 1 105 ? 13.431 9.672 -3.486 1.00 92.06 105 ALA A N 1
ATOM 822 C CA . ALA A 1 105 ? 12.014 9.392 -3.711 1.00 92.06 105 ALA A CA 1
ATOM 823 C C . ALA A 1 105 ? 11.418 10.147 -4.906 1.00 92.06 105 ALA A C 1
ATOM 825 O O . ALA A 1 105 ? 10.359 9.775 -5.404 1.00 92.06 105 ALA A O 1
ATOM 826 N N . VAL A 1 106 ? 12.094 11.197 -5.375 1.00 95.06 106 VAL A N 1
ATOM 827 C CA . VAL A 1 106 ? 11.729 11.932 -6.581 1.00 95.06 106 VAL A CA 1
ATOM 828 C C . VAL A 1 106 ? 12.773 11.684 -7.657 1.00 95.06 106 VAL A C 1
ATOM 830 O O . VAL A 1 106 ? 13.964 11.907 -7.445 1.00 95.06 106 VAL A O 1
ATOM 833 N N . TRP A 1 107 ? 12.301 11.283 -8.829 1.00 95.19 107 TRP A N 1
ATOM 834 C CA . TRP A 1 107 ? 13.077 11.247 -10.057 1.00 95.19 107 TRP A CA 1
ATOM 835 C C . TRP A 1 107 ? 12.578 12.339 -11.009 1.00 95.19 107 TRP A C 1
ATOM 837 O O . TRP A 1 107 ? 11.382 12.633 -11.059 1.00 95.19 107 TRP A O 1
ATOM 847 N N . LEU A 1 108 ? 13.500 12.976 -11.728 1.00 95.38 108 LEU A N 1
ATOM 848 C CA . LEU A 1 108 ? 13.179 13.932 -12.784 1.00 95.38 108 LEU A CA 1
ATOM 849 C C . LEU A 1 108 ? 13.299 13.214 -14.121 1.00 95.38 108 LEU A C 1
ATOM 851 O O . LEU A 1 108 ? 14.352 12.654 -14.418 1.00 95.38 108 LEU A O 1
ATOM 855 N N . THR A 1 109 ? 12.235 13.246 -14.920 1.00 91.94 109 THR A N 1
ATOM 856 C CA . THR A 1 109 ? 12.269 12.711 -16.283 1.00 91.94 109 THR A CA 1
ATOM 857 C C . THR A 1 109 ? 13.270 13.496 -17.137 1.00 91.94 109 THR A C 1
ATOM 859 O O . THR A 1 109 ? 13.613 14.633 -16.790 1.00 91.94 109 THR A O 1
ATOM 862 N N . PRO A 1 110 ? 13.691 12.970 -18.304 1.00 90.38 110 PRO A N 1
ATOM 863 C CA . PRO A 1 110 ? 14.478 13.748 -19.261 1.00 90.38 110 PRO A CA 1
ATOM 864 C C . PRO A 1 110 ? 13.834 15.101 -19.623 1.00 90.38 110 PRO A C 1
ATOM 866 O O . PRO A 1 110 ? 14.535 16.075 -19.880 1.00 90.38 110 PRO A O 1
ATOM 869 N N . GLN A 1 111 ? 12.500 15.194 -19.562 1.00 93.25 111 GLN A N 1
ATOM 870 C CA . GLN A 1 111 ? 11.713 16.416 -19.772 1.00 93.25 111 GLN A CA 1
ATOM 871 C C . GLN A 1 111 ? 11.516 17.261 -18.494 1.00 93.25 111 GLN A C 1
ATOM 873 O O . GLN A 1 111 ? 10.637 18.118 -18.461 1.00 93.25 111 GLN A O 1
ATOM 878 N N . GLN A 1 112 ? 12.299 17.028 -17.435 1.00 94.00 112 GLN A N 1
ATOM 879 C CA . GLN A 1 112 ? 12.246 17.742 -16.148 1.00 94.00 112 GLN A CA 1
ATOM 880 C C . GLN A 1 112 ? 10.914 17.611 -15.389 1.00 94.00 112 GLN A C 1
ATOM 882 O O . GLN A 1 112 ? 10.602 18.413 -14.506 1.00 94.00 112 GLN A O 1
ATOM 887 N N . GLN A 1 113 ? 10.123 16.575 -15.679 1.00 94.50 113 GLN A N 1
ATOM 888 C CA . GLN A 1 113 ? 8.898 16.299 -14.934 1.00 94.50 113 GLN A CA 1
ATOM 889 C C . GLN A 1 113 ? 9.216 15.468 -13.693 1.00 94.50 113 GLN A C 1
ATOM 891 O O . GLN A 1 113 ? 9.938 14.475 -13.759 1.00 94.50 113 GLN A O 1
ATOM 896 N N . ARG A 1 114 ? 8.653 15.854 -12.547 1.00 95.50 114 ARG A N 1
ATOM 897 C CA . ARG A 1 114 ? 8.811 15.109 -11.292 1.00 95.50 114 ARG A CA 1
ATOM 898 C C . ARG A 1 114 ? 7.955 13.846 -11.316 1.00 95.50 114 ARG A C 1
ATOM 900 O O . ARG A 1 114 ? 6.763 13.912 -11.604 1.00 95.50 114 ARG A O 1
ATOM 907 N N . ARG A 1 115 ? 8.552 12.717 -10.946 1.00 94.81 115 ARG A N 1
ATOM 908 C CA . ARG A 1 115 ? 7.881 11.433 -10.716 1.00 94.81 115 ARG A CA 1
ATOM 909 C C . ARG A 1 115 ? 8.319 10.856 -9.380 1.00 94.81 115 ARG A C 1
ATOM 911 O O . ARG A 1 115 ? 9.436 11.102 -8.926 1.00 94.81 115 ARG A O 1
ATOM 918 N N . GLU A 1 116 ? 7.443 10.086 -8.755 1.00 95.94 116 GLU A N 1
ATOM 919 C CA . GLU A 1 116 ? 7.805 9.302 -7.580 1.00 95.94 116 GLU A CA 1
ATOM 920 C C . GLU A 1 116 ? 8.611 8.087 -8.030 1.00 95.94 116 GLU A C 1
ATOM 922 O O . GLU A 1 116 ? 8.153 7.293 -8.847 1.00 95.94 116 GLU A O 1
ATOM 927 N N . ARG A 1 117 ? 9.836 7.955 -7.522 1.00 97.12 117 ARG A N 1
ATOM 928 C CA . ARG A 1 117 ? 10.774 6.918 -7.963 1.00 97.12 117 ARG A CA 1
ATOM 929 C C . ARG A 1 117 ? 10.303 5.503 -7.610 1.00 97.12 117 ARG A C 1
ATOM 931 O O . ARG A 1 117 ? 10.686 4.560 -8.287 1.00 97.12 117 ARG A O 1
ATOM 938 N N . MET A 1 118 ? 9.462 5.365 -6.587 1.00 97.50 118 MET A N 1
ATOM 939 C CA . MET A 1 118 ? 8.870 4.087 -6.184 1.00 97.50 118 MET A CA 1
ATOM 940 C C . MET A 1 118 ? 7.939 3.511 -7.255 1.00 97.50 118 MET A C 1
ATOM 942 O O . MET A 1 118 ? 7.797 2.305 -7.304 1.00 97.50 118 MET A O 1
ATOM 946 N N . LEU A 1 119 ? 7.366 4.336 -8.143 1.00 97.38 119 LEU A N 1
ATOM 947 C CA . LEU A 1 119 ? 6.484 3.856 -9.217 1.00 97.38 119 LEU A CA 1
ATOM 948 C C . LEU A 1 119 ? 7.201 2.979 -10.255 1.00 97.38 119 LEU A C 1
ATOM 950 O O . LEU A 1 119 ? 6.542 2.338 -11.056 1.00 97.38 119 LEU A O 1
ATOM 954 N N . PHE A 1 120 ? 8.534 2.983 -10.278 1.00 97.62 120 PHE A N 1
ATOM 955 C CA . PHE A 1 120 ? 9.346 2.245 -11.249 1.00 97.62 120 PHE A CA 1
ATOM 956 C C . PHE A 1 120 ? 9.794 0.862 -10.747 1.00 97.62 120 PHE A C 1
ATOM 958 O O . PHE A 1 120 ? 10.693 0.266 -11.338 1.00 97.62 120 PHE A O 1
ATOM 965 N N . TYR A 1 121 ? 9.266 0.417 -9.613 1.00 98.00 121 TYR A N 1
ATOM 966 C CA . TYR A 1 121 ? 9.636 -0.806 -8.905 1.00 98.00 121 TYR A CA 1
ATOM 967 C C . TYR A 1 121 ? 8.393 -1.335 -8.186 1.00 98.00 121 TYR A C 1
ATOM 969 O O . TYR A 1 121 ? 7.437 -0.575 -8.005 1.00 98.00 121 TYR A O 1
ATOM 977 N N . ASP A 1 122 ? 8.440 -2.565 -7.679 1.00 98.00 122 ASP A N 1
ATOM 978 C CA . ASP A 1 122 ? 7.275 -3.124 -6.989 1.00 98.00 122 ASP A CA 1
ATOM 979 C C . ASP A 1 122 ? 7.149 -2.512 -5.600 1.00 98.00 122 ASP A C 1
ATOM 981 O O . ASP A 1 122 ? 7.905 -2.797 -4.656 1.00 98.00 122 ASP A O 1
ATOM 985 N N . TYR A 1 123 ? 6.189 -1.601 -5.497 1.00 98.44 123 TYR A N 1
ATOM 986 C CA . TYR A 1 123 ? 5.923 -0.828 -4.300 1.00 98.44 123 TYR A CA 1
ATOM 987 C C . TYR A 1 123 ? 4.427 -0.645 -4.086 1.00 98.44 123 TYR A C 1
ATOM 989 O O . TYR A 1 123 ? 3.695 -0.198 -4.963 1.00 98.44 123 TYR A O 1
ATOM 997 N N . LEU A 1 124 ? 3.994 -0.872 -2.853 1.00 98.62 124 LEU A N 1
ATOM 998 C CA . LEU A 1 124 ? 2.702 -0.441 -2.365 1.00 98.62 124 LEU A CA 1
ATOM 999 C C . LEU A 1 124 ? 2.816 0.958 -1.750 1.00 98.62 124 LEU A C 1
ATOM 1001 O O . LEU A 1 124 ? 3.633 1.216 -0.861 1.00 98.62 124 LEU A O 1
ATOM 1005 N N . ARG A 1 125 ? 1.949 1.858 -2.201 1.00 98.50 125 ARG A N 1
ATOM 1006 C CA . ARG A 1 125 ? 1.619 3.125 -1.558 1.00 98.50 125 ARG A CA 1
ATOM 1007 C C . ARG A 1 125 ? 0.384 2.925 -0.694 1.00 98.50 125 ARG A C 1
ATOM 1009 O O . ARG A 1 125 ? -0.688 2.618 -1.206 1.00 98.50 125 ARG A O 1
ATOM 1016 N N . PHE A 1 126 ? 0.519 3.184 0.596 1.00 98.31 126 PHE A N 1
ATOM 1017 C CA . PHE A 1 126 ? -0.588 3.322 1.531 1.00 98.31 126 PHE A CA 1
ATOM 1018 C C . PHE A 1 126 ? -0.682 4.795 1.918 1.00 98.31 126 PH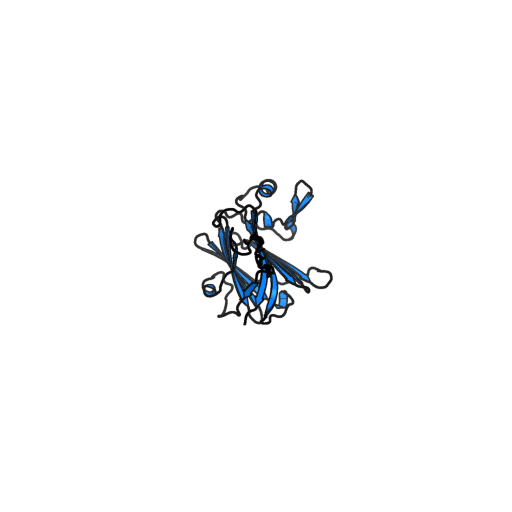E A C 1
ATOM 1020 O O . PHE A 1 126 ? 0.230 5.322 2.560 1.00 98.31 126 PHE A O 1
ATOM 1027 N N . GLN A 1 127 ? -1.750 5.482 1.512 1.00 97.50 127 GLN A N 1
ATOM 1028 C CA . GLN A 1 127 ? -1.929 6.893 1.840 1.00 97.50 127 GLN A CA 1
ATOM 1029 C C . GLN A 1 127 ? -3.272 7.152 2.506 1.00 97.50 127 GLN A C 1
ATOM 1031 O O . GLN A 1 127 ? -4.322 6.965 1.900 1.00 97.50 127 GLN A O 1
ATOM 1036 N N . MET A 1 128 ? -3.227 7.643 3.739 1.00 95.94 128 MET A N 1
ATOM 1037 C CA . MET A 1 128 ? -4.403 8.015 4.510 1.00 95.94 128 MET A CA 1
ATOM 1038 C C . MET A 1 128 ? -4.449 9.529 4.668 1.00 95.94 128 MET A C 1
ATOM 1040 O O . MET A 1 128 ? -3.516 10.131 5.204 1.00 95.94 128 MET A O 1
ATOM 1044 N N . ILE A 1 129 ? -5.539 10.137 4.209 1.00 91.19 129 ILE A N 1
ATOM 1045 C CA . ILE A 1 129 ? -5.700 11.591 4.205 1.00 91.19 129 ILE A CA 1
ATOM 1046 C C . ILE A 1 129 ? -6.915 11.952 5.042 1.00 91.19 129 ILE A C 1
ATOM 1048 O O . ILE A 1 129 ? -8.027 11.514 4.777 1.00 91.19 129 ILE A O 1
ATOM 1052 N N . ASP A 1 130 ? -6.698 12.813 6.020 1.00 88.94 130 ASP A N 1
ATOM 1053 C CA . ASP A 1 130 ? -7.722 13.422 6.851 1.00 88.94 130 ASP A CA 1
ATOM 1054 C C . ASP A 1 130 ? -7.531 14.947 6.860 1.00 88.94 130 ASP A C 1
ATOM 1056 O O . ASP A 1 130 ? -6.521 15.475 6.374 1.00 88.94 130 ASP A O 1
ATOM 1060 N N . VAL A 1 131 ? -8.490 15.693 7.409 1.00 85.19 131 VAL A N 1
ATOM 1061 C CA . VAL A 1 131 ? -8.345 17.145 7.586 1.00 85.19 131 VAL A CA 1
ATOM 1062 C C . VAL A 1 131 ? -7.121 17.489 8.443 1.00 85.19 131 VAL A C 1
ATOM 1064 O O . VAL A 1 131 ? -6.423 18.460 8.145 1.00 85.19 131 VAL A O 1
ATOM 1067 N N . GLU A 1 132 ? -6.799 16.655 9.435 1.00 86.00 132 GLU A N 1
ATOM 1068 C CA . GLU A 1 132 ? -5.694 16.896 10.369 1.00 86.00 132 GLU A CA 1
ATOM 1069 C C . GLU A 1 132 ? -4.328 16.419 9.854 1.00 86.00 132 GLU A C 1
ATOM 1071 O O . GLU A 1 132 ? -3.286 16.980 10.226 1.00 86.00 132 GLU A O 1
ATOM 1076 N N . PHE A 1 133 ? -4.308 15.381 9.009 1.00 92.06 133 PHE A N 1
ATOM 1077 C CA . PHE A 1 133 ? -3.067 14.728 8.599 1.00 92.06 133 PHE A CA 1
ATOM 1078 C C . PHE A 1 133 ? -3.102 14.117 7.194 1.00 92.06 133 PHE A C 1
ATOM 1080 O O . PHE A 1 133 ? -4.157 13.853 6.632 1.00 92.06 133 PHE A O 1
ATOM 1087 N N . ASP A 1 134 ? -1.931 13.969 6.588 1.00 94.50 134 ASP A N 1
ATOM 1088 C CA . ASP A 1 134 ? -1.704 13.208 5.357 1.00 94.50 134 ASP A CA 1
ATOM 1089 C C . ASP A 1 134 ? -0.533 12.271 5.645 1.00 94.50 134 ASP A C 1
ATOM 1091 O O . ASP A 1 134 ? 0.614 12.710 5.796 1.00 94.50 134 ASP A O 1
ATOM 1095 N N . TYR A 1 135 ? -0.867 11.000 5.850 1.00 95.56 135 TYR A N 1
ATOM 1096 C CA . TYR A 1 135 ? 0.082 9.937 6.116 1.00 95.56 135 TYR A CA 1
ATOM 1097 C C . TYR A 1 135 ? 0.337 9.168 4.830 1.00 95.56 135 TYR A C 1
ATOM 1099 O O . TYR A 1 135 ? -0.592 8.656 4.213 1.00 95.56 135 TYR A O 1
ATOM 1107 N N . LEU A 1 136 ? 1.607 9.048 4.468 1.00 95.69 136 LEU A N 1
ATOM 1108 C CA . LEU A 1 136 ? 2.080 8.307 3.313 1.00 95.69 136 LEU A CA 1
ATOM 1109 C C . LEU A 1 136 ? 3.068 7.246 3.782 1.00 95.69 136 LEU A C 1
ATOM 1111 O O . LEU A 1 136 ? 4.042 7.573 4.459 1.00 95.69 136 LEU A O 1
ATOM 1115 N N . LEU A 1 137 ? 2.859 6.007 3.361 1.00 96.75 137 LEU A N 1
ATOM 1116 C CA . LEU A 1 137 ? 3.812 4.914 3.469 1.00 96.75 137 LEU A CA 1
ATOM 1117 C C . LEU A 1 137 ? 4.059 4.348 2.074 1.00 96.75 137 LEU A C 1
ATOM 1119 O O . LEU A 1 137 ? 3.120 4.000 1.363 1.00 96.75 137 LEU A O 1
ATOM 1123 N N . TRP A 1 138 ? 5.331 4.240 1.713 1.00 97.62 138 TRP A N 1
ATOM 1124 C CA . TRP A 1 138 ? 5.785 3.431 0.592 1.00 97.62 138 TRP A CA 1
ATOM 1125 C C . TRP A 1 138 ? 6.458 2.180 1.135 1.00 97.62 138 TRP A C 1
ATOM 1127 O O . TRP A 1 138 ? 7.304 2.279 2.026 1.00 97.62 138 TRP A O 1
ATOM 1137 N N . LEU A 1 139 ? 6.089 1.023 0.599 1.00 97.75 139 LEU A N 1
ATOM 1138 C CA . LEU A 1 139 ? 6.541 -0.283 1.055 1.00 97.75 139 LEU A CA 1
ATOM 1139 C C . LEU A 1 139 ? 6.769 -1.211 -0.137 1.00 97.75 139 LEU A C 1
ATOM 1141 O O . LEU A 1 139 ? 5.862 -1.443 -0.921 1.00 97.75 139 LEU A O 1
ATOM 1145 N N . SER A 1 140 ? 7.956 -1.788 -0.218 1.00 97.62 140 SER A N 1
ATOM 1146 C CA . SER A 1 140 ? 8.271 -2.908 -1.097 1.00 97.62 140 SER A CA 1
ATOM 1147 C C . SER A 1 140 ? 8.319 -4.198 -0.266 1.00 97.62 140 SER A C 1
ATOM 1149 O O . SER A 1 140 ? 8.784 -4.140 0.886 1.00 97.62 140 SER A O 1
ATOM 1151 N N . PRO A 1 141 ? 7.837 -5.342 -0.784 1.00 96.75 141 PRO A N 1
ATOM 1152 C CA . PRO A 1 141 ? 7.821 -6.596 -0.045 1.00 96.75 141 PRO A CA 1
ATOM 1153 C C . PRO A 1 141 ? 9.235 -7.161 0.130 1.00 96.75 141 PRO A C 1
ATOM 1155 O O . PRO A 1 141 ? 10.233 -6.593 -0.319 1.00 96.75 141 PRO A O 1
ATOM 1158 N N . ARG A 1 142 ? 9.331 -8.298 0.826 1.00 95.81 142 ARG A N 1
ATOM 1159 C CA . ARG A 1 142 ? 10.575 -9.062 0.907 1.00 95.81 142 ARG A CA 1
ATOM 1160 C C . ARG A 1 142 ? 10.584 -10.160 -0.147 1.00 95.81 142 ARG A C 1
ATOM 1162 O O . ARG A 1 142 ? 9.769 -11.069 -0.056 1.00 95.81 142 ARG A O 1
ATOM 1169 N N . ILE A 1 143 ? 11.540 -10.115 -1.068 1.00 95.06 143 ILE A N 1
ATOM 1170 C CA . ILE A 1 143 ? 11.723 -11.112 -2.131 1.00 95.06 143 ILE A CA 1
ATOM 1171 C C . ILE A 1 143 ? 13.201 -11.465 -2.236 1.00 95.06 143 ILE A C 1
ATOM 1173 O O . ILE A 1 143 ? 14.051 -10.579 -2.231 1.00 95.06 143 ILE A O 1
ATOM 1177 N N . GLU A 1 144 ? 13.519 -12.758 -2.291 1.00 91.19 144 GLU A N 1
ATOM 1178 C CA . GLU A 1 144 ? 14.878 -13.280 -2.482 1.00 91.19 144 GLU A CA 1
ATOM 1179 C C . GLU A 1 144 ? 15.898 -12.661 -1.508 1.00 91.19 144 GLU A C 1
ATOM 1181 O O . GLU A 1 144 ? 17.015 -12.291 -1.862 1.00 91.19 144 GLU A O 1
ATOM 1186 N N . ASN A 1 145 ? 15.497 -12.524 -0.239 1.00 88.38 145 ASN A N 1
ATOM 1187 C CA . ASN A 1 145 ? 16.264 -11.880 0.837 1.00 88.38 145 ASN A CA 1
ATOM 1188 C C . ASN A 1 145 ? 16.528 -10.371 0.672 1.00 88.38 145 ASN A C 1
ATOM 1190 O O . ASN A 1 145 ? 17.241 -9.793 1.494 1.00 88.38 145 ASN A O 1
ATOM 1194 N N . ARG A 1 146 ? 15.921 -9.711 -0.315 1.00 92.38 146 ARG A N 1
ATOM 1195 C CA . ARG A 1 146 ? 15.910 -8.252 -0.464 1.00 92.38 146 ARG A CA 1
ATOM 1196 C C . ARG A 1 146 ? 14.645 -7.681 0.168 1.00 92.38 146 ARG A C 1
ATOM 1198 O O . ARG A 1 146 ? 13.573 -8.252 0.013 1.00 92.38 146 ARG A O 1
ATOM 1205 N N . GLY A 1 147 ? 14.767 -6.555 0.866 1.00 91.00 147 GLY A N 1
ATOM 1206 C CA . GLY A 1 147 ? 13.638 -5.905 1.533 1.00 91.00 147 GLY A CA 1
ATOM 1207 C C . GLY A 1 147 ? 13.229 -6.549 2.874 1.00 91.00 147 GLY A C 1
ATOM 1208 O O . GLY A 1 147 ? 13.957 -7.394 3.406 1.00 91.00 147 GLY A O 1
ATOM 1209 N N . PRO A 1 148 ? 12.084 -6.138 3.450 1.00 95.38 148 PRO A N 1
ATOM 1210 C CA . PRO A 1 148 ? 11.195 -5.105 2.920 1.00 95.38 148 PRO A CA 1
ATOM 1211 C C . PRO A 1 148 ? 11.884 -3.735 2.938 1.00 95.38 148 PRO A C 1
ATOM 1213 O O . PRO A 1 148 ? 12.702 -3.444 3.815 1.00 95.38 148 PRO A O 1
ATOM 1216 N N . PHE A 1 149 ? 11.583 -2.887 1.958 1.00 96.62 149 PHE A N 1
ATOM 1217 C CA . PHE A 1 149 ? 12.068 -1.507 1.939 1.00 96.62 149 PHE A CA 1
ATOM 1218 C C . PHE A 1 149 ? 10.897 -0.577 2.156 1.00 96.62 149 PHE A C 1
ATOM 1220 O O . PHE A 1 149 ? 9.896 -0.668 1.455 1.00 96.62 149 PHE A O 1
ATOM 1227 N N . SER A 1 150 ? 11.025 0.346 3.097 1.00 95.31 150 SER A N 1
ATOM 1228 C CA . SER A 1 150 ? 9.955 1.287 3.372 1.00 95.31 150 SER A CA 1
ATOM 1229 C C . SER A 1 150 ? 10.482 2.645 3.784 1.00 95.31 150 SER A C 1
ATOM 1231 O O . SER A 1 150 ? 11.604 2.799 4.275 1.00 95.31 150 SER A O 1
ATOM 1233 N N . TRP A 1 151 ? 9.644 3.647 3.570 1.00 92.25 151 TRP A N 1
ATOM 1234 C CA . TRP A 1 151 ? 9.752 4.927 4.242 1.00 92.25 151 TRP A CA 1
ATOM 1235 C C . TRP A 1 151 ? 8.363 5.554 4.314 1.00 92.25 151 TRP A C 1
ATOM 1237 O O . TRP A 1 151 ? 7.508 5.322 3.456 1.00 92.25 151 TRP A O 1
ATOM 1247 N N . SER A 1 152 ? 8.144 6.353 5.350 1.00 93.44 152 SER A N 1
ATOM 1248 C CA . SER A 1 152 ? 6.871 7.018 5.591 1.00 93.44 152 SER A CA 1
ATOM 1249 C C . SER A 1 152 ? 7.054 8.513 5.808 1.00 93.44 152 SER A C 1
ATOM 1251 O O . SER A 1 152 ? 8.151 8.995 6.099 1.00 93.44 152 SER A O 1
ATOM 1253 N N . ARG A 1 153 ? 5.956 9.253 5.675 1.00 92.62 153 ARG A N 1
ATOM 1254 C CA . ARG A 1 153 ? 5.872 10.683 5.953 1.00 92.62 153 ARG A CA 1
ATOM 1255 C C . ARG A 1 153 ? 4.508 11.011 6.533 1.00 92.62 153 ARG A C 1
ATOM 1257 O O . ARG A 1 153 ? 3.496 10.586 5.991 1.00 92.62 153 ARG A O 1
ATOM 1264 N N . LEU A 1 154 ? 4.498 11.850 7.562 1.00 94.31 154 LEU A N 1
ATOM 1265 C CA . LEU A 1 154 ? 3.289 12.466 8.089 1.00 94.31 154 LEU A CA 1
ATOM 1266 C C . LEU A 1 154 ? 3.357 13.975 7.882 1.00 94.31 154 LEU A C 1
ATOM 1268 O O . LEU A 1 154 ? 4.234 14.648 8.427 1.00 94.31 154 LEU A O 1
ATOM 1272 N N . LEU A 1 155 ? 2.408 14.513 7.128 1.00 94.25 155 LEU A N 1
ATOM 1273 C CA . LEU A 1 155 ? 2.141 15.945 7.084 1.00 94.25 155 LEU A CA 1
ATOM 1274 C C . LEU A 1 155 ? 0.986 16.243 8.034 1.00 94.25 155 LEU A C 1
ATOM 1276 O O . LEU A 1 155 ? -0.031 15.559 7.977 1.00 94.25 155 LEU A O 1
ATOM 1280 N N . SER A 1 156 ? 1.106 17.255 8.893 1.00 90.31 156 SER A N 1
ATOM 1281 C CA . SER A 1 156 ? 0.047 17.564 9.860 1.00 90.31 156 SER A CA 1
ATOM 1282 C C . SER A 1 156 ? -0.189 19.061 10.064 1.00 90.31 156 SER A C 1
ATOM 1284 O O . SER A 1 156 ? 0.708 19.895 9.879 1.00 90.31 156 SER A O 1
ATOM 1286 N N . GLY A 1 157 ? -1.400 19.385 10.522 1.00 83.19 157 GLY A N 1
ATOM 1287 C CA . GLY A 1 157 ? -1.853 20.748 10.796 1.00 83.19 157 GLY A CA 1
ATOM 1288 C C . GLY A 1 157 ? -2.171 21.551 9.532 1.00 83.19 157 GLY A C 1
ATOM 1289 O O . GLY A 1 157 ? -1.923 21.112 8.410 1.00 83.19 157 GLY A O 1
ATOM 1290 N N . ALA A 1 158 ? -2.677 22.773 9.718 1.00 82.06 158 ALA A N 1
ATOM 1291 C CA . ALA A 1 158 ? -3.234 23.595 8.636 1.00 82.06 158 ALA A CA 1
ATOM 1292 C C . ALA A 1 158 ? -2.283 23.835 7.446 1.00 82.06 158 ALA A C 1
ATOM 1294 O O . ALA A 1 158 ? -2.726 23.928 6.307 1.00 82.06 158 ALA A O 1
ATOM 1295 N N . LYS A 1 159 ? -0.967 23.916 7.695 1.00 86.38 159 LYS A N 1
ATOM 1296 C CA . LYS A 1 159 ? 0.057 24.131 6.654 1.00 86.38 159 LYS A CA 1
ATOM 1297 C C . LYS A 1 159 ? 0.653 22.836 6.082 1.00 86.38 159 LYS A C 1
ATOM 1299 O O . LYS A 1 159 ? 1.603 22.925 5.313 1.00 86.38 159 LYS A O 1
ATOM 1304 N N . ARG A 1 160 ? 0.154 21.655 6.480 1.00 89.06 160 ARG A N 1
ATOM 1305 C CA . ARG A 1 160 ? 0.669 20.334 6.061 1.00 89.06 160 ARG A CA 1
ATOM 1306 C C . ARG A 1 160 ? 2.190 20.225 6.206 1.00 89.06 160 ARG A C 1
ATOM 1308 O O . ARG A 1 160 ? 2.894 19.786 5.302 1.00 89.06 160 ARG A O 1
ATOM 1315 N N . MET A 1 161 ? 2.704 20.653 7.356 1.00 90.56 161 MET A N 1
ATOM 1316 C CA . MET A 1 161 ? 4.135 20.561 7.632 1.00 90.56 161 MET A CA 1
ATOM 1317 C C . MET A 1 161 ? 4.504 19.128 7.983 1.00 90.56 161 MET A C 1
ATOM 1319 O O . MET A 1 161 ? 3.787 18.469 8.738 1.00 90.56 161 MET A O 1
ATOM 1323 N N . GLU A 1 162 ? 5.641 18.674 7.468 1.00 90.81 162 GLU A N 1
ATOM 1324 C CA . GLU A 1 162 ? 6.172 17.364 7.812 1.00 90.81 162 GLU A CA 1
ATOM 1325 C C . GLU A 1 162 ? 6.537 17.290 9.295 1.00 90.81 162 GLU A C 1
ATOM 1327 O O . GLU A 1 162 ? 7.107 18.222 9.870 1.00 90.81 162 GLU A O 1
ATOM 1332 N N . ARG A 1 163 ? 6.169 16.176 9.925 1.00 87.38 163 ARG A N 1
ATOM 1333 C CA . ARG A 1 163 ? 6.445 15.887 11.329 1.00 87.38 163 ARG A CA 1
ATOM 1334 C C . ARG A 1 163 ? 7.356 14.678 11.445 1.00 87.38 163 ARG A C 1
ATOM 1336 O O . ARG A 1 163 ? 7.269 13.751 10.647 1.00 87.38 163 ARG A O 1
ATOM 1343 N N . ALA A 1 164 ? 8.190 14.689 12.480 1.00 80.94 164 ALA A N 1
ATOM 1344 C CA . ALA A 1 164 ? 8.867 13.481 12.916 1.00 80.94 164 ALA A CA 1
ATOM 1345 C C . ALA A 1 164 ? 7.818 12.472 13.400 1.00 80.94 164 ALA A C 1
ATOM 1347 O O . ALA A 1 164 ? 6.935 12.830 14.183 1.00 80.94 164 ALA A O 1
ATOM 1348 N N . THR A 1 165 ? 7.934 11.241 12.920 1.00 79.69 165 THR A N 1
ATOM 1349 C CA . THR A 1 165 ? 7.123 10.092 13.324 1.00 79.69 165 THR A CA 1
ATOM 1350 C C . THR A 1 165 ? 8.027 8.894 13.498 1.00 79.69 165 THR A C 1
ATOM 1352 O O . THR A 1 165 ? 9.038 8.772 12.795 1.00 79.69 165 THR A O 1
ATOM 1355 N N . SER A 1 166 ? 7.633 7.981 14.373 1.00 84.19 166 SER A N 1
ATOM 1356 C CA . SER A 1 166 ? 8.235 6.652 14.390 1.00 84.19 166 SER A CA 1
ATOM 1357 C C . SER A 1 166 ? 7.847 5.916 13.098 1.00 84.19 166 SER A C 1
ATOM 1359 O O . SER A 1 166 ? 6.690 6.007 12.673 1.00 84.19 166 SER A O 1
ATOM 1361 N N . PRO A 1 167 ? 8.775 5.212 12.426 1.00 84.88 167 PRO A N 1
ATOM 1362 C CA . PRO A 1 167 ? 8.397 4.297 11.357 1.00 84.88 167 PRO A CA 1
ATOM 1363 C C . PRO A 1 167 ? 7.401 3.254 11.890 1.00 84.88 167 PRO A C 1
ATOM 1365 O O . PRO A 1 167 ? 7.536 2.838 13.045 1.00 84.88 167 PRO A O 1
ATOM 1368 N N . PRO A 1 168 ? 6.420 2.813 11.085 1.00 93.00 168 PRO A N 1
ATOM 1369 C CA . PRO A 1 168 ? 5.559 1.708 11.485 1.00 93.00 168 PRO A CA 1
ATOM 1370 C C . PRO A 1 168 ? 6.385 0.439 11.707 1.00 93.00 168 PRO A C 1
ATOM 1372 O O . PRO A 1 168 ? 7.407 0.228 11.044 1.00 93.00 168 PRO A O 1
ATOM 1375 N N . ALA A 1 169 ? 5.921 -0.428 12.606 1.00 95.31 169 ALA A N 1
ATOM 1376 C CA . ALA A 1 169 ? 6.487 -1.765 12.710 1.00 95.31 169 ALA A CA 1
ATOM 1377 C C . ALA A 1 169 ? 6.044 -2.569 11.483 1.00 95.31 169 ALA A C 1
ATOM 1379 O O . ALA A 1 169 ? 4.851 -2.649 11.192 1.00 95.31 169 ALA A O 1
ATOM 1380 N N . ILE A 1 170 ? 7.013 -3.109 10.744 1.00 96.88 170 ILE A N 1
ATOM 1381 C CA . ILE A 1 170 ? 6.786 -3.870 9.515 1.00 96.88 170 ILE A CA 1
ATOM 1382 C C . ILE A 1 170 ? 7.531 -5.195 9.631 1.00 96.88 170 ILE A C 1
ATOM 1384 O O . ILE A 1 170 ? 8.738 -5.199 9.880 1.00 96.88 170 ILE A O 1
ATOM 1388 N N . SER A 1 171 ? 6.834 -6.302 9.389 1.00 97.00 171 SER A N 1
ATOM 1389 C CA . SER A 1 171 ? 7.450 -7.614 9.184 1.00 97.00 171 SER A CA 1
ATOM 1390 C C . SER A 1 171 ? 7.063 -8.154 7.817 1.00 97.00 171 SER A C 1
ATOM 1392 O O . SER A 1 171 ? 5.933 -7.973 7.382 1.00 97.00 171 SER A O 1
ATOM 1394 N N . ALA A 1 172 ? 7.996 -8.801 7.120 1.00 96.81 172 ALA A N 1
ATOM 1395 C CA . ALA A 1 172 ? 7.737 -9.357 5.799 1.00 96.81 172 ALA A CA 1
ATOM 1396 C C . ALA A 1 172 ? 8.449 -10.691 5.583 1.00 96.81 172 ALA A C 1
ATOM 1398 O O . ALA A 1 172 ? 9.592 -10.889 6.019 1.00 96.81 172 ALA A O 1
ATOM 1399 N N . ARG A 1 173 ? 7.784 -11.590 4.856 1.00 95.25 173 ARG A N 1
ATOM 1400 C CA . ARG A 1 173 ? 8.284 -12.917 4.488 1.00 95.25 173 ARG A CA 1
ATOM 1401 C C . ARG A 1 173 ? 7.982 -13.221 3.027 1.00 95.25 173 ARG A C 1
ATOM 1403 O O . ARG A 1 173 ? 7.224 -12.519 2.368 1.00 95.25 173 ARG A O 1
ATOM 1410 N N . GLN A 1 174 ? 8.590 -14.299 2.550 1.00 94.56 174 GLN A N 1
ATOM 1411 C CA . GLN A 1 174 ? 8.305 -14.891 1.255 1.00 94.56 174 GLN A CA 1
ATOM 1412 C C . GLN A 1 174 ? 8.115 -16.394 1.444 1.00 94.56 174 GLN A C 1
ATOM 1414 O O . GLN A 1 174 ? 8.950 -17.049 2.071 1.00 94.56 174 GLN A O 1
ATOM 1419 N N . GLN A 1 175 ? 7.040 -16.943 0.888 1.00 88.50 175 GLN A N 1
ATOM 1420 C CA . GLN A 1 175 ? 6.777 -18.377 0.877 1.00 88.50 175 GLN A CA 1
ATOM 1421 C C . GLN A 1 175 ? 6.108 -18.770 -0.440 1.00 88.50 175 GLN A C 1
ATOM 1423 O O . GLN A 1 175 ? 5.092 -18.201 -0.823 1.00 88.50 175 GLN A O 1
ATOM 1428 N N . GLY A 1 176 ? 6.682 -19.751 -1.147 1.00 82.94 176 GLY A N 1
ATOM 1429 C CA . GLY A 1 176 ? 6.078 -20.303 -2.368 1.00 82.94 176 GLY A CA 1
ATOM 1430 C C . GLY A 1 176 ? 5.785 -19.257 -3.452 1.00 82.94 176 GLY A C 1
ATOM 1431 O O . GLY A 1 176 ? 4.732 -19.314 -4.075 1.00 82.94 176 GLY A O 1
ATOM 1432 N N . GLY A 1 177 ? 6.668 -18.266 -3.623 1.00 84.50 177 GLY A N 1
ATOM 1433 C CA . GLY A 1 177 ? 6.489 -17.178 -4.596 1.00 84.50 177 GLY A CA 1
ATOM 1434 C C . GLY A 1 177 ? 5.512 -16.073 -4.172 1.00 84.50 177 GLY A C 1
ATOM 1435 O O . GLY A 1 177 ? 5.392 -15.083 -4.878 1.00 84.50 177 GLY A O 1
ATOM 1436 N N . THR A 1 178 ? 4.855 -16.200 -3.016 1.00 94.31 178 THR A N 1
ATOM 1437 C CA . THR A 1 178 ? 4.010 -15.147 -2.433 1.00 94.31 178 THR A CA 1
ATOM 1438 C C . THR A 1 178 ? 4.802 -14.384 -1.377 1.00 94.31 178 THR A C 1
ATOM 1440 O O . THR A 1 178 ? 5.438 -15.000 -0.516 1.00 94.31 178 THR A O 1
ATOM 1443 N N . ALA A 1 179 ? 4.762 -13.055 -1.422 1.00 97.12 179 ALA A N 1
ATOM 1444 C CA . ALA A 1 179 ? 5.240 -12.217 -0.334 1.00 97.12 179 ALA A CA 1
ATOM 1445 C C . ALA A 1 179 ? 4.110 -11.920 0.649 1.00 97.12 179 ALA A C 1
ATOM 1447 O O . ALA A 1 179 ? 2.986 -11.616 0.256 1.00 97.12 179 ALA A O 1
ATOM 1448 N N . THR A 1 180 ? 4.428 -11.960 1.935 1.00 97.38 180 THR A N 1
ATOM 1449 C CA . THR A 1 180 ? 3.533 -11.518 3.001 1.00 97.38 180 THR A CA 1
ATOM 1450 C C . THR A 1 180 ? 4.147 -10.329 3.710 1.00 97.38 180 THR A C 1
ATOM 1452 O O . THR A 1 180 ? 5.360 -10.287 3.934 1.00 97.38 180 THR A O 1
ATOM 1455 N N . VAL A 1 181 ? 3.322 -9.346 4.059 1.00 97.69 181 VAL A N 1
ATOM 1456 C CA . VAL A 1 181 ? 3.752 -8.194 4.852 1.00 97.69 181 VAL A CA 1
ATOM 1457 C C . VAL A 1 181 ? 2.712 -7.879 5.908 1.00 97.69 181 VAL A C 1
ATOM 1459 O O . VAL A 1 181 ? 1.528 -7.832 5.609 1.00 97.69 181 VAL A O 1
ATOM 1462 N N . GLU A 1 182 ? 3.159 -7.600 7.121 1.00 97.62 182 GLU A N 1
ATOM 1463 C CA . GLU A 1 182 ? 2.332 -7.091 8.204 1.00 97.62 182 GLU A CA 1
ATOM 1464 C C . GLU A 1 182 ? 2.843 -5.727 8.646 1.00 97.62 182 GLU A C 1
ATOM 1466 O O . GLU A 1 182 ? 4.051 -5.499 8.740 1.00 97.62 182 GLU A O 1
ATOM 1471 N N . ILE A 1 183 ? 1.912 -4.816 8.904 1.00 97.56 183 ILE A N 1
ATOM 1472 C CA . ILE A 1 183 ? 2.162 -3.423 9.249 1.00 97.56 183 ILE A CA 1
ATOM 1473 C C . ILE A 1 183 ? 1.341 -3.095 10.492 1.00 97.56 183 ILE A C 1
ATOM 1475 O O . ILE A 1 183 ? 0.126 -3.293 10.510 1.00 97.56 183 ILE A O 1
ATOM 1479 N N . LEU A 1 184 ? 1.992 -2.527 11.503 1.00 96.31 184 LEU A N 1
ATOM 1480 C CA . LEU A 1 184 ? 1.340 -1.953 12.675 1.00 96.31 184 LEU A CA 1
ATOM 1481 C C . LEU A 1 184 ? 1.562 -0.442 12.694 1.00 96.31 184 LEU A C 1
ATOM 1483 O O . LEU A 1 184 ? 2.691 0.055 12.754 1.00 96.31 184 LEU A O 1
ATOM 1487 N N . LEU A 1 185 ? 0.446 0.280 12.643 1.00 95.75 185 LEU A N 1
ATOM 1488 C CA . LEU A 1 185 ? 0.360 1.733 12.685 1.00 95.75 185 LEU A CA 1
ATOM 1489 C C . LEU A 1 185 ? -0.281 2.155 14.006 1.00 95.75 185 LEU A C 1
ATOM 1491 O O . LEU A 1 185 ? -1.480 1.966 14.208 1.00 95.75 185 LEU A O 1
ATOM 1495 N N . ALA A 1 186 ? 0.498 2.772 14.891 1.00 94.69 186 ALA A N 1
ATOM 1496 C CA . ALA A 1 186 ? -0.044 3.332 16.122 1.00 94.69 186 ALA A CA 1
ATOM 1497 C C . ALA A 1 186 ? -0.920 4.555 15.816 1.00 94.69 186 ALA A C 1
ATOM 1499 O O . ALA A 1 186 ? -0.492 5.504 15.150 1.00 94.69 186 ALA A O 1
ATOM 1500 N N . TRP A 1 187 ? -2.136 4.587 16.358 1.00 94.19 187 TRP A N 1
ATOM 1501 C CA . TRP A 1 187 ? -3.061 5.709 16.169 1.00 94.19 187 TRP A CA 1
ATOM 1502 C C . TRP A 1 187 ? -2.490 7.038 16.671 1.00 94.19 187 TRP A C 1
ATOM 1504 O O . TRP A 1 187 ? -2.744 8.099 16.094 1.00 94.19 187 TRP A O 1
ATOM 1514 N N . GLN A 1 188 ? -1.666 6.973 17.719 1.00 91.62 188 GLN A N 1
ATOM 1515 C CA . GLN A 1 188 ? -0.954 8.125 18.260 1.00 91.62 188 GLN A CA 1
ATOM 1516 C C . GLN A 1 188 ? 0.001 8.754 17.234 1.00 91.62 188 GLN A C 1
ATOM 1518 O O . GLN A 1 188 ? 0.061 9.982 17.147 1.00 91.62 188 GLN A O 1
ATOM 1523 N N . GLU A 1 189 ? 0.692 7.944 16.428 1.00 89.44 189 GLU A N 1
ATOM 1524 C CA . GLU A 1 189 ? 1.589 8.423 15.365 1.00 89.44 189 GLU A CA 1
ATOM 1525 C C . GLU A 1 189 ? 0.792 9.075 14.228 1.00 89.44 189 GLU A C 1
ATOM 1527 O O . GLU A 1 189 ? 1.185 10.121 13.719 1.00 89.44 189 GLU A O 1
ATOM 1532 N N . LEU A 1 190 ? -0.394 8.544 13.906 1.00 87.31 190 LEU A N 1
ATOM 1533 C CA . LEU A 1 190 ? -1.336 9.160 12.958 1.00 87.31 190 LEU A CA 1
ATOM 1534 C C . LEU A 1 190 ? -2.042 10.407 13.521 1.00 87.31 190 LEU A C 1
ATOM 1536 O O . LEU A 1 190 ? -2.786 11.076 12.807 1.00 87.31 190 LEU A O 1
ATOM 1540 N N . LYS A 1 191 ? -1.824 10.734 14.802 1.00 86.12 191 LYS A N 1
ATOM 1541 C CA . LYS A 1 191 ? -2.453 11.854 15.524 1.00 86.12 191 LYS A CA 1
ATOM 1542 C C . LYS A 1 191 ? -3.974 11.841 15.462 1.00 86.12 191 LYS A C 1
ATOM 1544 O O . LYS A 1 191 ? -4.624 12.884 15.435 1.00 86.12 191 LYS A O 1
ATOM 1549 N N . THR A 1 192 ? -4.551 10.649 15.476 1.00 89.06 192 THR A N 1
ATOM 1550 C CA . THR A 1 192 ? -5.991 10.469 15.370 1.00 89.06 192 THR A CA 1
ATOM 1551 C C . THR A 1 192 ? -6.455 9.443 16.390 1.00 89.06 192 THR A C 1
ATOM 1553 O O . THR A 1 192 ? -5.738 8.501 16.689 1.00 89.06 192 THR A O 1
ATOM 1556 N N . LYS A 1 193 ? -7.642 9.623 16.975 1.00 92.62 193 LYS A N 1
ATOM 1557 C CA . LYS A 1 193 ? -8.202 8.639 17.916 1.00 92.62 193 LYS A CA 1
ATOM 1558 C C . LYS A 1 193 ? -9.098 7.651 17.175 1.00 92.62 193 LYS A C 1
ATOM 1560 O O . LYS A 1 193 ? -9.942 8.118 16.395 1.00 92.62 193 LYS A O 1
ATOM 1565 N N . PRO A 1 194 ? -8.969 6.338 17.410 1.00 94.94 194 PRO A N 1
ATOM 1566 C CA . PRO A 1 194 ? -9.873 5.371 16.818 1.00 94.94 194 PRO A CA 1
ATOM 1567 C C . PRO A 1 194 ? -11.222 5.383 17.540 1.00 94.94 194 PRO A C 1
ATOM 1569 O O . PRO A 1 194 ? -11.312 5.632 18.744 1.00 94.94 194 PRO A O 1
ATOM 1572 N N . LYS A 1 195 ? -12.288 5.123 16.789 1.00 95.19 195 LYS A N 1
ATOM 1573 C CA . LYS A 1 195 ? -13.638 4.911 17.315 1.00 95.19 195 LYS A CA 1
ATOM 1574 C C . LYS A 1 195 ? -14.440 4.131 16.280 1.00 95.19 195 LYS A C 1
ATOM 1576 O O . LYS A 1 195 ? -14.314 4.417 15.091 1.00 95.19 195 LYS A O 1
ATOM 1581 N N . ALA A 1 196 ? -15.298 3.219 16.728 1.00 96.44 196 ALA A N 1
ATOM 1582 C CA . ALA A 1 196 ? -16.266 2.576 15.849 1.00 96.44 196 ALA A CA 1
ATOM 1583 C C . ALA A 1 196 ? -17.087 3.621 15.067 1.00 96.44 196 ALA A C 1
ATOM 1585 O O . ALA A 1 196 ? -17.439 4.689 15.580 1.00 96.44 196 ALA A O 1
ATOM 1586 N N . GLY A 1 197 ? -17.332 3.331 13.796 1.00 95.56 197 GLY A N 1
ATOM 1587 C CA . GLY A 1 197 ? -17.961 4.217 12.826 1.00 95.56 197 GLY A CA 1
ATOM 1588 C C . GLY A 1 197 ? -17.034 5.269 12.212 1.00 95.56 197 GLY A C 1
ATOM 1589 O O . GLY A 1 197 ? -17.439 5.900 11.238 1.00 95.56 197 GLY A O 1
ATOM 1590 N N . LYS A 1 198 ? -15.807 5.461 12.723 1.00 95.00 198 LYS A N 1
ATOM 1591 C CA . LYS A 1 198 ? -14.853 6.414 12.143 1.00 95.00 198 LYS A CA 1
ATOM 1592 C C . LYS A 1 198 ? -14.479 5.993 10.729 1.00 95.00 198 LYS A C 1
ATOM 1594 O O . LYS A 1 198 ? -14.109 4.844 10.499 1.00 95.00 198 LYS A O 1
ATOM 1599 N N . THR A 1 199 ? -14.540 6.948 9.810 1.00 95.44 199 THR A N 1
ATOM 1600 C CA . THR A 1 199 ? -14.135 6.778 8.417 1.00 95.44 199 THR A CA 1
ATOM 1601 C C . THR A 1 199 ? -12.867 7.562 8.137 1.00 95.44 199 THR A C 1
ATOM 1603 O O . THR A 1 199 ? -12.772 8.720 8.544 1.00 95.44 199 THR A O 1
ATOM 1606 N N . LEU A 1 200 ? -11.917 6.959 7.431 1.00 95.00 200 LEU A N 1
ATOM 1607 C CA . LEU A 1 200 ? -10.682 7.613 7.008 1.00 95.00 200 LEU A CA 1
ATOM 1608 C C . LEU A 1 200 ? -10.484 7.352 5.509 1.00 95.00 200 LEU A C 1
ATOM 1610 O O . LEU A 1 200 ? -10.454 6.184 5.113 1.00 95.00 200 LEU A O 1
ATOM 1614 N N . PRO A 1 201 ? -10.382 8.396 4.669 1.00 96.31 201 PRO A N 1
ATOM 1615 C CA . PRO A 1 201 ? -9.990 8.244 3.274 1.00 96.31 201 PRO A CA 1
ATOM 1616 C C . PRO A 1 201 ? -8.661 7.506 3.142 1.00 96.31 201 PRO A C 1
ATOM 1618 O O . PRO A 1 201 ? -7.697 7.811 3.849 1.00 96.31 201 PRO A O 1
ATOM 1621 N N . LEU A 1 202 ? -8.628 6.540 2.230 1.00 97.50 202 LEU A N 1
ATOM 1622 C CA . LEU A 1 202 ? -7.467 5.708 1.960 1.00 97.50 202 LEU A CA 1
ATOM 1623 C C . LEU A 1 202 ? -7.308 5.535 0.449 1.00 97.50 202 LEU A C 1
ATOM 1625 O O . LEU A 1 202 ? -8.255 5.149 -0.238 1.00 97.50 202 LEU A O 1
ATOM 1629 N N . THR A 1 203 ? -6.089 5.762 -0.026 1.00 98.25 203 THR A N 1
ATOM 1630 C CA . THR A 1 203 ? -5.629 5.343 -1.347 1.00 98.25 203 THR A CA 1
ATOM 1631 C C . THR A 1 203 ? -4.615 4.223 -1.168 1.00 98.25 203 THR A C 1
ATOM 1633 O O . THR A 1 203 ? -3.625 4.378 -0.444 1.00 98.25 203 THR A O 1
ATOM 1636 N N . LEU A 1 204 ? -4.858 3.108 -1.849 1.00 98.62 204 LEU A N 1
ATOM 1637 C CA . LEU A 1 204 ? -3.881 2.047 -2.057 1.00 98.62 204 LEU A CA 1
ATOM 1638 C C . LEU A 1 204 ? -3.456 2.088 -3.519 1.00 98.62 204 LEU A C 1
ATOM 1640 O O . LEU A 1 204 ? -4.307 2.037 -4.404 1.00 98.62 204 LEU A O 1
ATOM 1644 N N . LEU A 1 205 ? -2.154 2.179 -3.770 1.00 98.69 205 LEU A N 1
ATOM 1645 C CA . LEU A 1 205 ? -1.592 2.007 -5.106 1.00 98.69 205 LEU A CA 1
ATOM 1646 C C . LEU A 1 205 ? -0.548 0.900 -5.059 1.00 98.69 205 LEU A C 1
ATOM 1648 O O . LEU A 1 205 ? 0.321 0.930 -4.196 1.00 98.69 205 LEU A O 1
ATOM 1652 N N . VAL A 1 206 ? -0.625 -0.053 -5.978 1.00 98.75 206 VAL A N 1
ATOM 1653 C CA . VAL A 1 206 ? 0.414 -1.057 -6.222 1.00 98.75 206 VAL A CA 1
ATOM 1654 C C . VAL A 1 206 ? 1.096 -0.657 -7.517 1.00 98.75 206 VAL A C 1
ATOM 1656 O O . VAL A 1 206 ? 0.441 -0.630 -8.553 1.00 98.75 206 VAL A O 1
ATOM 1659 N N . ALA A 1 207 ? 2.362 -0.267 -7.440 1.00 98.44 207 ALA A N 1
ATOM 1660 C CA . ALA A 1 207 ? 3.235 -0.138 -8.595 1.00 98.44 207 ALA A CA 1
ATOM 1661 C C . ALA A 1 207 ? 3.832 -1.511 -8.894 1.00 98.44 207 ALA A C 1
ATOM 1663 O O . ALA A 1 207 ? 4.169 -2.237 -7.959 1.00 98.44 207 ALA A O 1
ATOM 1664 N N . ASP A 1 208 ? 3.929 -1.819 -10.177 1.00 98.00 208 ASP A N 1
ATOM 1665 C CA . ASP A 1 208 ? 4.271 -3.131 -10.713 1.00 98.00 208 ASP A CA 1
ATOM 1666 C C . ASP A 1 208 ? 5.265 -2.935 -11.866 1.00 98.00 208 ASP A C 1
ATOM 1668 O O . ASP A 1 208 ? 5.058 -2.068 -12.726 1.00 98.00 208 ASP A O 1
ATOM 1672 N N . SER A 1 209 ? 6.401 -3.626 -11.843 1.00 97.44 209 SER A N 1
ATOM 1673 C CA . SER A 1 209 ? 7.481 -3.412 -12.807 1.00 97.44 209 SER A CA 1
ATOM 1674 C C . SER A 1 209 ? 8.114 -4.723 -13.255 1.00 97.44 209 SER A C 1
ATOM 1676 O O . SER A 1 209 ? 8.995 -5.255 -12.601 1.00 97.44 209 SER A O 1
ATOM 1678 N N . ASP A 1 210 ? 7.855 -5.141 -14.492 1.00 96.69 210 ASP A N 1
ATOM 1679 C CA . ASP A 1 210 ? 8.470 -6.363 -15.048 1.00 96.69 210 ASP A CA 1
ATOM 1680 C C . ASP A 1 210 ? 9.889 -6.151 -15.611 1.00 96.69 210 ASP A C 1
ATOM 1682 O O . ASP A 1 210 ? 10.346 -6.865 -16.513 1.00 96.69 210 ASP A O 1
ATOM 1686 N N . LEU A 1 211 ? 10.594 -5.103 -15.181 1.00 96.94 211 LEU A N 1
ATO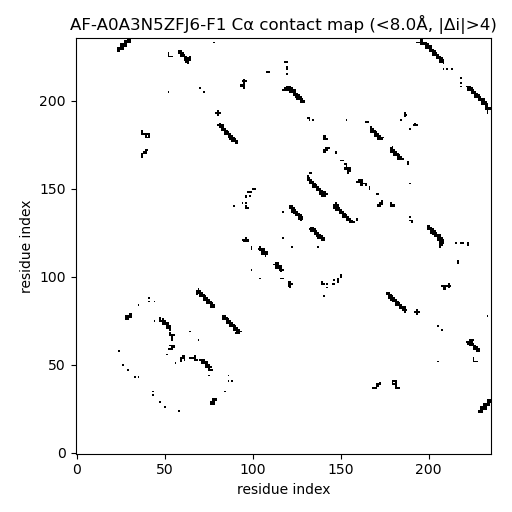M 1687 C CA . LEU A 1 211 ? 11.814 -4.623 -15.841 1.00 96.94 211 LEU A CA 1
ATOM 1688 C C . LEU A 1 211 ? 13.044 -4.601 -14.917 1.00 96.94 211 LEU A C 1
ATOM 1690 O O . LEU A 1 211 ? 13.771 -3.591 -14.894 1.00 96.94 211 LEU A O 1
ATOM 1694 N N . PRO A 1 212 ? 13.361 -5.710 -14.217 1.00 96.44 212 PRO A N 1
ATOM 1695 C CA . PRO A 1 212 ? 14.473 -5.747 -13.283 1.00 96.44 212 PRO A CA 1
ATOM 1696 C C . PRO A 1 212 ? 15.797 -5.403 -13.971 1.00 96.44 212 PRO A C 1
ATOM 1698 O O . PRO A 1 212 ? 16.125 -5.862 -15.070 1.00 96.44 212 PRO A O 1
ATOM 1701 N N . GLY A 1 213 ? 16.568 -4.532 -13.318 1.00 95.44 213 GLY A N 1
ATOM 1702 C CA . GLY A 1 213 ? 17.875 -4.074 -13.798 1.00 95.44 213 GLY A CA 1
ATOM 1703 C C . GLY A 1 213 ? 17.840 -3.120 -14.998 1.00 95.44 213 GLY A C 1
ATOM 1704 O O . GLY A 1 213 ? 18.903 -2.719 -15.479 1.00 95.44 213 GLY A O 1
ATOM 1705 N N . LYS A 1 214 ? 16.662 -2.723 -15.498 1.00 97.31 214 LYS A N 1
ATOM 1706 C CA . LYS A 1 214 ? 16.561 -1.728 -16.575 1.00 97.31 214 LYS A CA 1
ATOM 1707 C C . LYS A 1 214 ? 16.663 -0.291 -16.033 1.00 97.31 214 LYS A C 1
ATOM 1709 O O . LYS A 1 214 ? 16.169 -0.009 -14.940 1.00 97.31 214 LYS A O 1
ATOM 1714 N N . PRO A 1 215 ? 17.259 0.646 -16.798 1.00 95.25 215 PRO A N 1
ATOM 1715 C CA . PRO A 1 215 ? 17.234 2.074 -16.477 1.00 95.25 215 PRO A CA 1
ATOM 1716 C C . PRO A 1 215 ? 15.810 2.640 -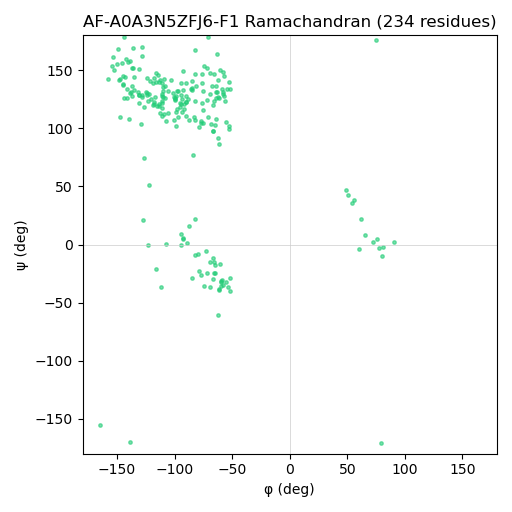16.374 1.00 95.25 215 PRO A C 1
ATOM 1718 O O . PRO A 1 215 ? 14.912 2.213 -17.106 1.00 95.25 215 PRO A O 1
ATOM 1721 N N . LEU A 1 216 ? 15.615 3.646 -15.511 1.00 95.50 216 LEU A N 1
ATOM 1722 C CA . LEU A 1 216 ? 14.305 4.264 -15.247 1.00 95.50 216 LEU A CA 1
ATOM 1723 C C . LEU A 1 216 ? 13.673 4.880 -16.504 1.00 95.50 216 LEU A C 1
ATOM 1725 O O . LEU A 1 216 ? 12.455 4.867 -16.663 1.00 95.50 216 LEU A O 1
ATOM 1729 N N . GLU A 1 217 ? 14.496 5.379 -17.423 1.00 94.31 217 GLU A N 1
ATOM 1730 C CA . GLU A 1 217 ? 14.066 5.962 -18.691 1.00 94.31 217 GLU A CA 1
ATOM 1731 C C . GLU A 1 217 ? 13.318 4.945 -19.561 1.00 94.31 217 GLU A C 1
ATOM 1733 O O . GLU A 1 217 ? 12.328 5.301 -20.199 1.00 94.31 217 GLU A O 1
ATOM 1738 N N . LEU A 1 218 ? 13.754 3.679 -19.561 1.00 94.06 218 LEU A N 1
ATOM 1739 C CA . LEU A 1 218 ? 13.085 2.611 -20.310 1.00 94.06 218 LEU A CA 1
ATOM 1740 C C . LEU A 1 218 ? 11.787 2.173 -19.626 1.00 94.06 218 LEU A C 1
ATOM 1742 O O . LEU A 1 218 ? 10.793 1.893 -20.301 1.00 94.06 218 LEU A O 1
ATOM 1746 N N . LYS A 1 219 ? 11.785 2.168 -18.291 1.00 96.31 219 LYS A N 1
ATOM 1747 C CA . LYS A 1 219 ? 10.622 1.810 -17.474 1.00 96.31 219 LYS A CA 1
ATOM 1748 C C . LYS A 1 219 ? 9.472 2.812 -17.591 1.00 96.31 219 LYS A C 1
ATOM 1750 O O . LYS A 1 219 ? 8.317 2.422 -17.501 1.00 96.31 219 LYS A O 1
ATOM 1755 N N . LEU A 1 220 ? 9.761 4.090 -17.853 1.00 93.81 220 LEU A N 1
ATOM 1756 C CA . LEU A 1 220 ? 8.757 5.165 -17.904 1.00 93.81 220 LEU A CA 1
ATOM 1757 C C . LEU A 1 220 ? 7.576 4.882 -18.851 1.00 93.81 220 LEU A C 1
ATOM 1759 O O . LEU A 1 220 ? 6.450 5.271 -18.560 1.00 93.81 220 LEU A O 1
ATOM 1763 N N . SER A 1 221 ? 7.835 4.231 -19.985 1.00 91.44 221 SER A N 1
ATOM 1764 C CA . SER A 1 221 ? 6.807 3.896 -20.984 1.00 91.44 221 SER A CA 1
ATOM 1765 C C . SER A 1 221 ? 5.969 2.659 -20.638 1.00 91.44 221 SER A C 1
ATOM 1767 O O . SER A 1 221 ? 4.992 2.378 -21.323 1.00 91.44 221 SER A O 1
ATOM 1769 N N . GLN A 1 222 ? 6.359 1.934 -19.590 1.00 94.12 222 GLN A N 1
ATOM 1770 C CA . GLN A 1 222 ? 5.817 0.636 -19.188 1.00 94.12 222 GLN A CA 1
ATOM 1771 C C . GLN A 1 222 ? 5.401 0.641 -17.712 1.00 94.12 222 GLN A C 1
ATOM 1773 O O . GLN A 1 222 ? 5.328 -0.410 -17.091 1.00 94.12 222 GLN A O 1
ATOM 1778 N N . LEU A 1 223 ? 5.158 1.824 -17.135 1.00 95.62 223 LEU A N 1
ATOM 1779 C CA . LEU A 1 223 ? 4.648 1.925 -15.773 1.00 95.62 223 LEU A CA 1
ATOM 1780 C C . LEU A 1 223 ? 3.277 1.259 -15.690 1.00 95.62 223 LEU A C 1
ATOM 1782 O O . LEU A 1 223 ? 2.367 1.612 -16.445 1.00 95.62 223 LEU A O 1
ATOM 1786 N N . LYS A 1 224 ? 3.147 0.340 -14.740 1.00 97.19 224 LYS A N 1
ATOM 1787 C CA . LYS A 1 224 ? 1.920 -0.377 -14.434 1.00 97.19 224 LYS A CA 1
ATOM 1788 C C . LYS A 1 224 ? 1.484 -0.058 -13.015 1.00 97.19 224 LYS A C 1
ATOM 1790 O O . LYS A 1 224 ? 2.317 0.129 -12.124 1.00 97.19 224 LYS A O 1
ATOM 1795 N N . SER A 1 225 ? 0.175 0.043 -12.800 1.00 98.19 225 SER A N 1
ATOM 1796 C CA . SER A 1 225 ? -0.335 0.172 -11.440 1.00 98.19 225 SER A CA 1
ATOM 1797 C C . SER A 1 225 ? -1.762 -0.321 -11.241 1.00 98.19 225 SER A C 1
ATOM 1799 O O . SER A 1 225 ? -2.592 -0.302 -12.150 1.00 98.19 225 SER A O 1
ATOM 1801 N N . LEU A 1 226 ? -2.058 -0.725 -10.008 1.00 98.62 226 LEU A N 1
ATOM 1802 C CA . LEU A 1 226 ? -3.412 -0.913 -9.499 1.00 98.62 226 LEU A CA 1
ATOM 1803 C C . LEU A 1 226 ? -3.703 0.181 -8.482 1.00 98.62 226 LEU A C 1
ATOM 1805 O O . LEU A 1 226 ? -2.906 0.393 -7.574 1.00 98.62 226 LEU A O 1
ATOM 1809 N N . VAL A 1 227 ? -4.850 0.846 -8.589 1.00 98.44 227 VAL A N 1
ATOM 1810 C CA . VAL A 1 227 ? -5.246 1.921 -7.675 1.00 98.44 227 VAL A CA 1
ATOM 1811 C C . VAL A 1 227 ? -6.639 1.666 -7.129 1.00 98.44 227 VAL A C 1
ATOM 1813 O O . VAL A 1 227 ? -7.597 1.519 -7.887 1.00 98.44 227 VAL A O 1
ATOM 1816 N N . TRP A 1 228 ? -6.763 1.681 -5.808 1.00 98.06 228 TRP A N 1
ATOM 1817 C CA . TRP A 1 228 ? -8.037 1.710 -5.105 1.00 98.06 228 TRP A CA 1
ATOM 1818 C C . TRP A 1 228 ? -8.139 2.996 -4.291 1.00 98.06 228 TRP A C 1
ATOM 1820 O O . TRP A 1 228 ? -7.260 3.297 -3.483 1.00 98.06 228 TRP A O 1
ATOM 1830 N N . ASP A 1 229 ? -9.232 3.729 -4.494 1.00 97.50 229 ASP A N 1
ATOM 1831 C CA . ASP A 1 229 ? -9.574 4.936 -3.745 1.00 97.50 229 ASP A CA 1
ATOM 1832 C C . ASP A 1 229 ? -10.889 4.704 -2.997 1.00 97.50 229 ASP A C 1
ATOM 1834 O O . ASP A 1 229 ? -11.928 4.418 -3.600 1.00 97.50 229 ASP A O 1
ATOM 1838 N N . GLY A 1 230 ? -10.869 4.862 -1.678 1.00 96.44 230 GLY A N 1
ATOM 1839 C CA . GLY A 1 230 ? -12.057 4.657 -0.862 1.00 96.44 230 GLY A CA 1
ATOM 1840 C C . GLY A 1 230 ? -11.925 5.228 0.540 1.00 96.44 230 GLY A C 1
ATOM 1841 O O . GLY A 1 230 ? -11.182 6.179 0.787 1.00 96.44 230 GLY A O 1
ATOM 1842 N N . VAL A 1 231 ? -12.693 4.667 1.465 1.00 96.44 231 VAL A N 1
ATOM 1843 C CA . VAL A 1 231 ? -12.541 4.892 2.903 1.00 96.44 231 VAL A CA 1
ATOM 1844 C C . VAL A 1 231 ? -12.356 3.568 3.619 1.00 96.44 231 VAL A C 1
ATOM 1846 O O . VAL A 1 231 ? -13.030 2.587 3.308 1.00 96.44 231 VAL A O 1
ATOM 1849 N N . ILE A 1 232 ? -11.519 3.564 4.650 1.00 96.00 232 ILE A N 1
ATOM 1850 C CA . ILE A 1 232 ? -11.649 2.573 5.714 1.00 96.00 232 ILE A CA 1
ATOM 1851 C C . ILE A 1 232 ? -12.728 3.040 6.683 1.00 96.00 232 ILE A C 1
ATOM 1853 O O . ILE A 1 232 ? -12.775 4.219 7.037 1.00 96.00 232 ILE A O 1
ATOM 1857 N N . LYS A 1 233 ? -13.597 2.130 7.118 1.00 96.81 233 LYS A N 1
ATOM 1858 C CA . LYS A 1 233 ? -14.564 2.371 8.191 1.00 96.81 233 LYS A CA 1
ATOM 1859 C C . LYS A 1 233 ? -14.279 1.405 9.328 1.00 96.81 233 LYS A C 1
ATOM 1861 O O . LYS A 1 233 ? -14.341 0.196 9.132 1.00 96.81 233 LYS A O 1
ATOM 1866 N N . LEU A 1 234 ? -13.979 1.943 10.506 1.00 96.94 234 LEU A N 1
ATOM 1867 C CA . LEU A 1 234 ? -13.750 1.143 11.705 1.00 96.94 234 LEU A CA 1
ATOM 1868 C C . LEU A 1 234 ? -15.090 0.551 12.163 1.00 96.94 234 LEU A C 1
ATOM 1870 O O . LEU A 1 234 ? -15.976 1.296 12.583 1.00 96.94 234 LEU A O 1
ATOM 1874 N N . ALA A 1 235 ? -15.267 -0.759 12.030 1.00 93.88 235 ALA A N 1
ATOM 1875 C CA . ALA A 1 235 ? -16.443 -1.480 12.515 1.00 93.88 235 ALA A CA 1
ATOM 1876 C C . ALA A 1 235 ? -16.314 -1.795 14.017 1.00 93.88 235 ALA A C 1
ATOM 1878 O O . ALA A 1 235 ? -15.248 -1.582 14.598 1.00 93.88 235 ALA A O 1
ATOM 1879 N N . GLU A 1 236 ? -17.410 -2.220 14.649 1.00 85.25 236 GLU A N 1
ATOM 1880 C CA . GLU A 1 236 ? -17.438 -2.563 16.083 1.00 85.25 236 GLU A CA 1
ATOM 1881 C C . GLU A 1 236 ? -16.622 -3.812 16.440 1.00 85.25 236 GLU A C 1
ATOM 1883 O O . GLU A 1 236 ? -16.460 -4.694 15.569 1.00 85.25 236 GLU A O 1
#

Foldseek 3Di:
DDDDDDDDDDDDPPDPPPPPPPAFDEDEAEAQPDDDDQAADCPSCPPFQWDKFFPPGPQKDKDLHDDRQQKIKTWGWHDDQWKIKIKIKIAHPAFADDAQDPVRQWDQAPVRDTDGPLLQGWWKWKWWDDPFKIKIKIFDAQDPNDDRHIDIWIQGDPVRHTDDADAWDKHWDDDPRIIMMMTIDTVVRVVHGDDAQDKIKIKIKTWGHNDHPDDSNVSVVNTIMMIHTGIYGHHD

Solvent-accessible surface area (backbone atoms only — not comparable to full-atom values): 13445 Å² total; per-residue (Å²): 138,86,82,87,81,86,78,85,82,81,82,79,81,80,75,80,75,77,76,74,74,81,69,74,46,72,46,72,26,38,40,57,92,62,93,82,69,76,74,25,66,66,73,89,46,75,87,49,75,56,53,62,47,29,41,86,30,87,74,37,48,52,40,86,48,85,50,48,75,52,44,32,37,38,40,27,50,30,30,56,92,57,35,41,37,38,39,37,44,37,40,58,74,49,84,17,75,73,84,73,49,81,94,51,39,63,37,67,45,100,85,69,45,83,43,60,44,55,45,72,17,36,23,38,36,46,34,41,50,54,94,60,29,40,37,40,36,42,38,25,66,17,54,96,89,41,61,60,37,70,56,70,48,38,23,38,50,97,82,53,45,77,50,94,67,80,78,63,55,71,23,53,30,65,55,97,77,30,26,25,36,21,38,42,40,48,29,73,74,67,72,46,83,73,49,68,73,44,70,42,40,34,38,43,34,39,22,40,21,86,55,64,94,58,59,67,79,70,42,65,85,59,55,22,34,40,37,35,66,33,27,41,29,32,40,110

Nearest PDB structures (foldseek):
  1i8u-assembly1_A  TM=7.155E-01  e=1.551E-08  Thermotoga maritima
  3m7p-assembly1_A-2  TM=2.328E-01  e=9.771E-02  Homo sapiens
  7e5u-assembly3_C  TM=2.431E-01  e=1.217E+00  Pyrenochaetopsis sp.
  7dmo-assembly1_F-2  TM=2.587E-01  e=2.972E+00  Pyrenochaetopsis sp.
  7dmo-assembly1_B-2  TM=2.244E-01  e=4.073E+00  Pyrenochaetopsis sp.

Mean predicted aligned error: 7.5 Å

Secondary structure (DSSP, 8-state):
----------------------PPEEEEEEEPSS----SS--GGGTTSPPEEESTT-TTEEEES---TTTEEEEEEEEE-SSEEEEEEEEEESS-------GGGSEEE-TTS-EEEGGGGSSEEEEEEE-SSEEEEEEEE--BTTB--EEEEEEEETTTTEEE--PPPEEEEEEETTEEEEEEEEETTTTT----TT-EEEEEEEEEE---TT--HHHHGGG-EEEEEEEEEEE--

pLDDT: mean 88.52, std 16.86, range [35.16, 98.75]